Protein AF-A0A9W4UH34-F1 (afdb_monomer_lite)

pLDDT: mean 71.01, std 19.77, range [34.38, 98.25]

Radius of gyration: 33.66 Å; chains: 1; bounding box: 75×88×82 Å

Structure (mmCIF, N/CA/C/O backbone):
data_AF-A0A9W4UH34-F1
#
_entry.id   AF-A0A9W4UH34-F1
#
loop_
_atom_site.group_PDB
_atom_site.id
_atom_site.type_symbol
_atom_site.label_atom_id
_atom_site.label_alt_id
_atom_site.label_comp_id
_atom_site.label_asym_id
_atom_site.label_entity_id
_atom_site.label_seq_id
_atom_site.pdbx_PDB_ins_code
_atom_site.Cartn_x
_atom_site.Cartn_y
_atom_site.Cartn_z
_atom_site.occupancy
_atom_site.B_iso_or_equiv
_atom_site.auth_seq_id
_atom_site.auth_comp_id
_atom_site.auth_asym_id
_atom_site.auth_atom_id
_atom_site.pdbx_PDB_model_num
ATOM 1 N N . MET A 1 1 ? 32.103 12.180 25.581 1.00 42.00 1 MET A N 1
ATOM 2 C CA . MET A 1 1 ? 30.993 13.131 25.349 1.00 42.00 1 MET A CA 1
ATOM 3 C C . MET A 1 1 ? 30.011 12.452 24.415 1.00 42.00 1 MET A C 1
ATOM 5 O O . MET A 1 1 ? 30.092 12.622 23.206 1.00 42.00 1 MET A O 1
ATOM 9 N N . GLU A 1 2 ? 29.150 11.617 24.980 1.00 40.53 2 GLU A N 1
ATOM 10 C CA . GLU A 1 2 ? 28.096 10.911 24.256 1.00 40.53 2 GLU A CA 1
ATOM 11 C C . GLU A 1 2 ? 26.860 11.812 24.289 1.00 40.53 2 GLU A C 1
ATOM 13 O O . GLU A 1 2 ? 26.388 12.186 25.360 1.00 40.53 2 GLU A O 1
ATOM 18 N N . ARG A 1 3 ? 26.408 12.281 23.121 1.00 50.34 3 ARG A N 1
ATOM 19 C CA . ARG A 1 3 ? 25.160 13.044 23.000 1.00 50.34 3 ARG A CA 1
ATOM 20 C C . ARG A 1 3 ? 24.064 12.086 22.562 1.00 50.34 3 ARG A C 1
ATOM 22 O O . ARG A 1 3 ? 23.854 11.887 21.368 1.00 50.34 3 ARG A O 1
ATOM 29 N N . GLU A 1 4 ? 23.368 11.521 23.537 1.00 52.03 4 GLU A N 1
ATOM 30 C CA . GLU A 1 4 ? 22.070 10.891 23.324 1.00 52.03 4 GLU A CA 1
ATOM 31 C C . GLU A 1 4 ? 21.063 11.984 22.940 1.00 52.03 4 GLU A C 1
ATOM 33 O O . GLU A 1 4 ? 20.695 12.841 23.741 1.00 52.03 4 GLU A O 1
ATOM 38 N N . THR A 1 5 ? 20.648 11.995 21.675 1.00 52.03 5 THR A N 1
ATOM 39 C CA . THR A 1 5 ? 19.535 12.820 21.189 1.00 52.03 5 THR A CA 1
ATOM 40 C C . THR A 1 5 ? 18.311 11.927 21.037 1.00 52.03 5 THR A C 1
ATOM 42 O O . THR A 1 5 ? 17.893 11.573 19.939 1.00 52.03 5 THR A O 1
ATOM 45 N N . GLY A 1 6 ? 17.742 11.536 22.178 1.00 45.72 6 GLY A N 1
ATOM 46 C CA . GLY A 1 6 ? 16.437 10.888 22.242 1.00 45.72 6 GLY A CA 1
ATOM 47 C C . GLY A 1 6 ? 15.343 11.894 21.896 1.00 45.72 6 GLY A C 1
ATOM 48 O O . GLY A 1 6 ? 14.902 12.670 22.741 1.00 45.72 6 GLY A O 1
ATOM 49 N N . ARG A 1 7 ? 14.910 11.907 20.634 1.00 45.38 7 ARG A N 1
ATOM 50 C CA . ARG A 1 7 ? 13.680 12.586 20.224 1.00 45.38 7 ARG A CA 1
ATOM 51 C C . ARG A 1 7 ? 12.506 11.726 20.689 1.00 45.38 7 ARG A C 1
ATOM 53 O O . ARG A 1 7 ? 12.055 10.857 19.953 1.00 45.38 7 ARG A O 1
ATOM 60 N N . SER A 1 8 ? 12.028 11.966 21.908 1.00 41.44 8 SER A N 1
ATOM 61 C CA . SER A 1 8 ? 10.790 11.376 22.421 1.00 41.44 8 SER A CA 1
ATOM 62 C C . SER A 1 8 ? 9.604 11.909 21.620 1.00 41.44 8 SER A C 1
ATOM 64 O O . SER A 1 8 ? 8.995 12.918 21.972 1.00 41.44 8 SER A O 1
ATOM 66 N N . THR A 1 9 ? 9.276 11.257 20.508 1.00 50.06 9 THR A N 1
ATOM 67 C CA . THR A 1 9 ? 7.926 11.325 19.957 1.00 50.06 9 THR A CA 1
ATOM 68 C C . THR A 1 9 ? 7.021 10.675 20.990 1.00 50.06 9 THR A C 1
ATOM 70 O O . THR A 1 9 ? 7.111 9.472 21.214 1.00 50.06 9 THR A O 1
ATOM 73 N N . SER A 1 10 ? 6.205 11.470 21.680 1.00 48.22 10 SER A N 1
ATOM 74 C CA . SER A 1 10 ? 5.166 10.969 22.574 1.00 48.22 10 SER A CA 1
ATOM 75 C C . SER A 1 10 ? 4.163 10.168 21.742 1.00 48.22 10 SER A C 1
ATOM 77 O O . SER A 1 10 ? 3.211 10.729 21.197 1.00 48.22 10 SER A O 1
ATOM 79 N N . VAL A 1 11 ? 4.417 8.870 21.580 1.00 55.44 11 VAL A N 1
ATOM 80 C CA . VAL A 1 11 ? 3.464 7.929 21.001 1.00 55.44 11 VAL A CA 1
ATOM 81 C C . VAL A 1 11 ? 2.328 7.846 22.011 1.00 55.44 11 VAL A C 1
ATOM 83 O O . VAL A 1 11 ? 2.470 7.271 23.085 1.00 55.44 11 VAL A O 1
ATOM 86 N N . SER A 1 12 ? 1.222 8.534 21.733 1.00 60.66 12 SER A N 1
ATOM 87 C CA . SER A 1 12 ? 0.008 8.353 22.517 1.00 60.66 12 SER A CA 1
ATOM 88 C C . SER A 1 12 ? -0.435 6.906 22.314 1.00 60.66 12 SER A C 1
ATOM 90 O O . SER A 1 12 ? -0.801 6.558 21.191 1.00 60.66 12 SER A O 1
ATOM 92 N N . ASN A 1 13 ? -0.385 6.081 23.360 1.00 72.50 13 ASN A N 1
ATOM 93 C CA . ASN A 1 13 ? -0.996 4.752 23.357 1.00 72.50 13 ASN A CA 1
ATOM 94 C C . ASN A 1 13 ? -2.487 4.934 23.042 1.00 72.50 13 ASN A C 1
ATOM 96 O O . ASN A 1 13 ? -3.245 5.438 23.872 1.00 72.50 13 ASN A O 1
ATOM 100 N N . GLN A 1 14 ? -2.881 4.646 21.801 1.00 83.88 14 GLN A N 1
ATOM 101 C CA . GLN A 1 14 ? -4.255 4.800 21.340 1.00 83.88 14 GLN A CA 1
ATOM 102 C C . GLN A 1 14 ? -4.924 3.436 21.329 1.00 83.88 14 GLN A C 1
ATOM 104 O O . GLN A 1 14 ? -4.707 2.621 20.433 1.00 83.88 14 GLN A O 1
ATOM 109 N N . ASP A 1 15 ? -5.775 3.214 22.320 1.00 90.19 15 ASP A N 1
ATOM 110 C CA . ASP A 1 15 ? -6.614 2.029 22.375 1.00 90.19 15 ASP A CA 1
ATOM 111 C C . ASP A 1 15 ? -7.677 2.092 21.271 1.00 90.19 15 ASP A C 1
ATOM 113 O O . ASP A 1 15 ? -8.410 3.074 21.107 1.00 90.19 15 ASP A O 1
ATOM 117 N N . ARG A 1 16 ? -7.784 1.015 20.495 1.00 89.38 16 ARG A N 1
ATOM 118 C CA . ARG A 1 16 ? -8.786 0.846 19.443 1.00 89.38 16 ARG A CA 1
ATOM 119 C C . ARG A 1 16 ? -10.043 0.247 20.053 1.00 89.38 16 ARG A C 1
ATOM 121 O O . ARG A 1 16 ? -10.164 -0.966 20.200 1.00 89.38 16 ARG A O 1
ATOM 128 N N . ILE A 1 17 ? -10.984 1.108 20.425 1.00 90.38 17 ILE A N 1
ATOM 129 C CA . ILE A 1 17 ? -12.235 0.715 21.084 1.00 90.38 17 ILE A CA 1
ATOM 130 C C . ILE A 1 17 ? -13.339 0.509 20.038 1.00 90.38 17 ILE A C 1
ATOM 132 O O . ILE A 1 17 ? -13.670 1.417 19.272 1.00 90.38 17 ILE A O 1
ATOM 136 N N . CYS A 1 18 ? -13.942 -0.682 20.017 1.00 90.69 18 CYS A N 1
ATOM 137 C CA . CYS A 1 18 ? -15.143 -0.965 19.240 1.00 90.69 18 CYS A CA 1
ATOM 138 C C . CYS A 1 18 ? -16.303 -0.131 19.768 1.00 90.69 18 CYS A C 1
ATOM 140 O O . CYS A 1 18 ? -16.689 -0.263 20.924 1.00 90.69 18 CYS A O 1
ATOM 142 N N . LYS A 1 19 ? -16.934 0.671 18.916 1.00 88.38 19 LYS A N 1
ATOM 143 C CA . LYS A 1 19 ? -18.008 1.570 19.362 1.00 88.38 19 LYS A CA 1
ATOM 144 C C . LYS A 1 19 ? -19.382 0.919 19.495 1.00 88.38 19 LYS A C 1
ATOM 146 O O . LYS A 1 19 ? -20.263 1.517 20.098 1.00 88.38 19 LYS A O 1
ATOM 151 N N . LYS A 1 20 ? -19.584 -0.290 18.954 1.00 89.94 20 LYS A N 1
ATOM 152 C CA . LYS A 1 20 ? -20.853 -1.022 19.128 1.00 89.94 20 LYS A CA 1
ATOM 153 C C . LYS A 1 20 ? -20.964 -1.651 20.516 1.00 89.94 20 LYS A C 1
ATOM 155 O O . LYS A 1 20 ? -22.012 -1.555 21.138 1.00 89.94 20 LYS A O 1
ATOM 160 N N . CYS A 1 21 ? -19.894 -2.283 20.994 1.00 91.19 21 CYS A N 1
ATOM 161 C CA . CYS A 1 21 ? -19.869 -2.960 22.294 1.00 91.19 21 CYS A CA 1
ATOM 162 C C . CYS A 1 21 ? -18.974 -2.268 23.337 1.00 91.19 21 CYS A C 1
ATOM 164 O O . CYS A 1 21 ? -18.822 -2.790 24.435 1.00 91.19 21 CYS A O 1
ATOM 166 N N . ASN A 1 22 ? -18.379 -1.113 23.008 1.00 90.56 22 ASN A N 1
ATOM 167 C CA . ASN A 1 22 ? -17.426 -0.357 23.840 1.00 90.56 22 ASN A CA 1
ATOM 168 C C . ASN A 1 22 ? -16.220 -1.169 24.336 1.00 90.56 22 ASN A C 1
ATOM 170 O O . ASN A 1 22 ? -15.587 -0.813 25.327 1.00 90.56 22 ASN A O 1
ATOM 174 N N . ARG A 1 23 ? -15.882 -2.256 23.643 1.00 90.00 23 ARG A N 1
ATOM 175 C CA . ARG A 1 23 ? -14.771 -3.131 24.007 1.00 90.00 23 ARG A CA 1
ATOM 176 C C . ARG A 1 23 ? -13.491 -2.716 23.295 1.00 90.00 23 ARG A C 1
ATOM 178 O O . ARG A 1 23 ? -13.512 -2.454 22.095 1.00 90.00 23 ARG A O 1
ATOM 185 N N . THR A 1 24 ? -12.369 -2.720 24.006 1.00 91.44 24 THR A N 1
ATOM 186 C CA . THR A 1 24 ? -11.039 -2.544 23.408 1.00 91.44 24 THR A CA 1
ATOM 187 C C . THR A 1 24 ? -10.701 -3.745 22.525 1.00 91.44 24 THR A C 1
ATOM 189 O O . THR A 1 24 ? -10.627 -4.870 23.011 1.00 91.44 24 THR A O 1
ATOM 192 N N . MET A 1 25 ? -10.543 -3.514 21.221 1.00 91.00 25 MET A N 1
ATOM 193 C CA . MET A 1 25 ? -10.188 -4.538 20.231 1.00 91.00 25 MET A CA 1
ATOM 194 C C . MET A 1 25 ? -8.676 -4.734 20.155 1.00 91.00 25 MET A C 1
ATOM 196 O O . MET A 1 25 ? -8.203 -5.865 20.092 1.00 91.00 25 MET A O 1
ATOM 200 N N . ALA A 1 26 ? -7.924 -3.635 20.185 1.00 92.31 26 ALA A N 1
ATOM 201 C CA . ALA A 1 26 ? -6.469 -3.650 20.169 1.00 92.31 26 ALA A CA 1
ATOM 202 C C . ALA A 1 26 ? -5.895 -2.455 20.924 1.00 92.31 26 ALA A C 1
ATOM 204 O O . ALA A 1 26 ? -6.521 -1.399 21.004 1.00 92.31 26 ALA A O 1
ATOM 205 N N . THR A 1 27 ? -4.691 -2.627 21.444 1.00 92.88 27 THR A N 1
ATOM 206 C CA . THR A 1 27 ? -3.884 -1.592 22.088 1.00 92.88 27 THR A CA 1
ATOM 207 C C . THR A 1 27 ? -2.587 -1.442 21.311 1.00 92.88 27 THR A C 1
ATOM 209 O O . THR A 1 27 ? -1.988 -2.444 20.920 1.00 92.88 27 THR A O 1
ATOM 212 N N . THR A 1 28 ? -2.144 -0.211 21.080 1.00 90.56 28 THR A N 1
ATOM 213 C CA . THR A 1 28 ? -0.830 0.027 20.474 1.00 90.56 28 THR A CA 1
ATOM 214 C C . THR A 1 28 ? 0.257 -0.156 21.536 1.00 90.56 28 THR A C 1
ATOM 216 O O . THR A 1 28 ? 0.227 0.516 22.567 1.00 90.56 28 THR A O 1
ATOM 219 N N . SER A 1 29 ? 1.191 -1.074 21.291 1.00 90.19 29 SER A N 1
ATOM 220 C CA . SER A 1 29 ? 2.410 -1.292 22.077 1.00 90.19 29 SER A CA 1
ATOM 221 C C . SER A 1 29 ? 3.272 -0.023 22.093 1.00 90.19 29 SER A C 1
ATOM 223 O O . SER A 1 29 ? 3.198 0.758 21.139 1.00 90.19 29 SER A O 1
ATOM 225 N N . PRO A 1 30 ? 4.137 0.199 23.101 1.00 83.81 30 PRO A N 1
ATOM 226 C CA . PRO A 1 30 ? 5.090 1.314 23.073 1.00 83.81 30 PRO A CA 1
ATOM 227 C C . PRO A 1 30 ? 6.013 1.308 21.841 1.00 83.81 30 PRO A C 1
ATOM 229 O O . PRO A 1 30 ? 6.467 2.368 21.416 1.00 83.81 30 PRO A O 1
ATOM 232 N N . GLU A 1 31 ? 6.249 0.143 21.237 1.00 86.81 31 GLU A N 1
ATOM 233 C CA . GLU A 1 31 ? 7.011 -0.035 19.995 1.00 86.81 31 GLU A CA 1
ATOM 234 C C . GLU A 1 31 ? 6.234 0.392 18.736 1.00 86.81 31 GLU A C 1
ATOM 236 O O . GLU A 1 31 ? 6.822 0.528 17.665 1.00 86.81 31 GLU A O 1
ATOM 241 N N . GLY A 1 32 ? 4.929 0.653 18.860 1.00 84.50 32 GLY A N 1
ATOM 242 C CA . GLY A 1 32 ? 4.044 1.038 17.759 1.00 84.50 32 GLY A CA 1
ATOM 243 C C . GLY A 1 32 ? 3.209 -0.107 17.180 1.00 84.50 32 GLY A C 1
ATOM 244 O O . GLY A 1 32 ? 2.366 0.147 16.319 1.00 84.50 32 GLY A O 1
ATOM 245 N N . ASP A 1 33 ? 3.389 -1.335 17.665 1.00 85.69 33 ASP A N 1
ATOM 246 C CA . ASP A 1 33 ? 2.688 -2.513 17.148 1.00 85.69 33 ASP A CA 1
ATOM 247 C C . ASP A 1 33 ? 1.261 -2.633 17.695 1.00 85.69 33 ASP A C 1
ATOM 249 O O . ASP A 1 33 ? 0.992 -2.349 18.861 1.00 85.69 33 ASP A O 1
ATOM 253 N N . LEU A 1 34 ? 0.320 -3.086 16.866 1.00 88.00 34 LEU A N 1
ATOM 254 C CA . LEU A 1 34 ? -1.058 -3.344 17.292 1.00 88.00 34 LEU A CA 1
ATOM 255 C C . LEU A 1 34 ? -1.168 -4.722 17.957 1.00 88.00 34 LEU A C 1
ATOM 257 O O . LEU A 1 34 ? -1.043 -5.757 17.298 1.00 88.00 34 LEU A O 1
ATOM 261 N N . VAL A 1 35 ? -1.471 -4.731 19.256 1.00 91.12 35 VAL A N 1
ATOM 262 C CA . VAL A 1 35 ? -1.676 -5.946 20.053 1.00 91.12 35 VAL A CA 1
ATOM 263 C C . VAL A 1 35 ? -3.175 -6.135 20.312 1.00 91.12 35 VAL A C 1
ATOM 265 O O . VAL A 1 35 ? -3.787 -5.287 20.967 1.00 91.12 35 VAL A O 1
ATOM 268 N N . PRO A 1 36 ? -3.815 -7.204 19.811 1.00 90.12 36 PRO A N 1
ATOM 269 C CA . PRO A 1 36 ? -5.239 -7.428 20.002 1.00 90.12 36 PRO A CA 1
ATOM 270 C C . PRO A 1 36 ? -5.526 -7.914 21.423 1.00 90.12 36 PRO A C 1
ATOM 272 O O . PRO A 1 36 ? -4.837 -8.781 21.960 1.00 90.12 36 PRO A O 1
ATOM 275 N N . LEU A 1 37 ? -6.622 -7.433 22.003 1.00 87.94 37 LEU A N 1
ATOM 276 C CA . LEU A 1 37 ? -7.201 -8.031 23.204 1.00 87.94 37 LEU A CA 1
ATOM 277 C C . LEU A 1 37 ? -8.225 -9.094 22.776 1.00 87.94 37 LEU A C 1
ATOM 279 O O . LEU A 1 37 ? -9.432 -8.850 22.671 1.00 87.94 37 LEU A O 1
ATOM 283 N N . MET A 1 38 ? -7.711 -10.293 22.494 1.00 74.00 38 MET A N 1
ATOM 284 C CA . MET A 1 38 ? -8.502 -11.480 22.156 1.00 74.00 38 MET A CA 1
ATOM 285 C C . MET A 1 38 ? -9.375 -11.890 23.354 1.00 74.00 38 MET A C 1
ATOM 287 O O . MET A 1 38 ? -8.873 -12.415 24.344 1.00 74.00 38 MET A O 1
ATOM 291 N N . SER A 1 39 ? -10.692 -11.698 23.276 1.00 66.94 39 SER A N 1
ATOM 292 C CA . SER A 1 39 ? -11.639 -12.303 24.224 1.00 66.94 39 SER A CA 1
ATOM 293 C C . SER A 1 39 ? -12.859 -12.822 23.463 1.00 66.94 39 SER A C 1
ATOM 295 O O . SER A 1 39 ? -13.812 -12.097 23.180 1.00 66.94 39 SER A O 1
ATOM 297 N N . ARG A 1 40 ? -12.809 -14.096 23.080 1.00 66.94 40 ARG A N 1
ATOM 298 C CA . ARG A 1 40 ? -13.768 -14.700 22.141 1.00 66.94 40 ARG A CA 1
ATOM 299 C C . ARG A 1 40 ? -15.200 -14.774 22.674 1.00 66.94 40 ARG A C 1
ATOM 301 O O . ARG A 1 40 ? -16.140 -14.776 21.891 1.00 66.94 40 ARG A O 1
ATOM 308 N N . ASP A 1 41 ? -15.381 -14.739 23.989 1.00 77.12 41 ASP A N 1
ATOM 309 C CA . ASP A 1 41 ? -16.661 -15.089 24.617 1.00 77.12 41 ASP A CA 1
ATOM 310 C C . ASP A 1 41 ? -17.771 -14.025 24.463 1.00 77.12 41 ASP A C 1
ATOM 312 O O . ASP A 1 41 ? -18.886 -14.216 24.940 1.00 77.12 41 ASP A O 1
ATOM 316 N N . SER A 1 42 ? -17.502 -12.889 23.806 1.00 76.06 42 SER A N 1
ATOM 317 C CA . SER A 1 42 ? -18.483 -11.797 23.635 1.00 76.06 42 SER A CA 1
ATOM 318 C C . SER A 1 42 ? -18.176 -10.842 22.469 1.00 76.06 42 SER A C 1
ATOM 320 O O . SER A 1 42 ? -18.396 -9.630 22.561 1.00 76.06 42 SER A O 1
ATOM 322 N N . ALA A 1 43 ? -17.617 -11.343 21.365 1.00 85.31 43 ALA A N 1
ATOM 323 C CA . ALA A 1 43 ? -17.394 -10.505 20.187 1.00 85.31 43 ALA A CA 1
ATOM 324 C C . ALA A 1 43 ? -18.739 -10.084 19.557 1.00 85.31 43 ALA A C 1
ATOM 326 O O . ALA A 1 43 ? -19.601 -10.917 19.292 1.00 85.31 43 ALA A O 1
ATOM 327 N N . CYS A 1 44 ? -18.934 -8.780 19.330 1.00 91.88 44 CYS A N 1
ATOM 328 C CA . CYS A 1 44 ? -20.063 -8.296 18.528 1.00 91.88 44 CYS A CA 1
ATOM 329 C C . CYS A 1 44 ? -19.787 -8.487 17.029 1.00 91.88 44 CYS A C 1
ATOM 331 O O . CYS A 1 44 ? -18.632 -8.660 16.643 1.00 91.88 44 CYS A O 1
ATOM 333 N N . ASP A 1 45 ? -20.802 -8.315 16.177 1.00 92.25 45 ASP A N 1
ATOM 334 C CA . ASP A 1 45 ? -20.688 -8.459 14.711 1.00 92.25 45 ASP A CA 1
ATOM 335 C C . ASP A 1 45 ? -19.565 -7.626 14.062 1.00 92.25 45 ASP A C 1
ATOM 337 O O . ASP A 1 45 ? -19.120 -7.936 12.964 1.00 92.25 45 ASP A O 1
ATOM 341 N N . MET A 1 46 ? -19.112 -6.543 14.707 1.00 89.06 46 MET A N 1
ATOM 342 C CA . MET A 1 46 ? -17.972 -5.739 14.233 1.00 89.06 46 MET A CA 1
ATOM 343 C C . MET A 1 46 ? -16.623 -6.227 14.760 1.00 89.06 46 MET A C 1
ATOM 345 O O . MET A 1 46 ? -15.602 -5.966 14.136 1.00 89.06 46 MET A O 1
ATOM 349 N N . CYS A 1 47 ? -16.595 -6.890 15.913 1.00 92.00 47 CYS A N 1
ATOM 350 C CA . CYS A 1 47 ? -15.362 -7.412 16.494 1.00 92.00 47 CYS A CA 1
ATOM 351 C C . CYS A 1 47 ? -14.938 -8.717 15.817 1.00 92.00 47 CYS A C 1
ATOM 353 O O . CYS A 1 47 ? -13.744 -8.929 15.646 1.00 92.00 47 CYS A O 1
ATOM 355 N N . THR A 1 48 ? -15.885 -9.555 15.389 1.00 93.25 48 THR A N 1
ATOM 356 C CA . THR A 1 48 ? -15.573 -10.841 14.744 1.00 93.25 48 THR A CA 1
ATOM 357 C C . THR A 1 48 ? -14.699 -10.680 13.491 1.00 93.25 48 THR A C 1
ATOM 359 O O . THR A 1 48 ? -13.642 -11.307 13.440 1.00 93.25 48 THR A O 1
ATOM 362 N N . PRO A 1 49 ? -15.014 -9.776 12.534 1.00 93.88 49 PRO A N 1
ATOM 363 C CA . PRO A 1 49 ? -14.165 -9.573 11.358 1.00 93.88 49 PRO A CA 1
ATOM 364 C C . PRO A 1 49 ? -12.772 -9.032 11.699 1.00 93.88 49 PRO A C 1
ATOM 366 O O . PRO A 1 49 ? -11.807 -9.347 11.011 1.00 93.88 49 PRO A O 1
ATOM 369 N N . PHE A 1 50 ? -12.650 -8.226 12.761 1.00 94.19 50 PHE A N 1
ATOM 370 C CA . PHE A 1 50 ? -11.350 -7.747 13.230 1.00 94.19 50 PHE A CA 1
ATOM 371 C C . PHE A 1 50 ? -10.477 -8.911 13.713 1.00 94.19 50 PHE A C 1
ATOM 373 O O . PHE A 1 50 ? -9.319 -9.014 13.313 1.00 94.19 50 PHE A O 1
ATOM 380 N N . GLU A 1 51 ? -11.035 -9.792 14.551 1.00 92.75 51 GLU A N 1
ATOM 381 C CA . GLU A 1 51 ? -10.311 -10.951 15.081 1.00 92.75 51 GLU A CA 1
ATOM 382 C C . GLU A 1 51 ? -9.884 -11.906 13.951 1.00 92.75 51 GLU A C 1
ATOM 384 O O . GLU A 1 51 ? -8.742 -12.367 13.937 1.00 92.75 51 GLU A O 1
ATOM 389 N N . GLU A 1 52 ? -10.754 -12.139 12.963 1.00 95.00 52 GLU A N 1
ATOM 390 C CA . GLU A 1 52 ? -10.448 -12.951 11.779 1.00 95.00 52 GLU A CA 1
ATOM 391 C C . GLU A 1 52 ? -9.335 -12.340 10.917 1.00 95.00 52 GLU A C 1
ATOM 393 O O . GLU A 1 52 ? -8.360 -13.020 10.593 1.00 95.00 52 GLU A O 1
ATOM 398 N N . LEU A 1 53 ? -9.442 -11.053 10.564 1.00 95.75 53 LEU A N 1
ATOM 399 C CA . LEU A 1 53 ? -8.436 -10.368 9.745 1.00 95.75 53 LEU A CA 1
ATOM 400 C C . LEU A 1 53 ? -7.076 -10.317 10.440 1.00 95.75 53 LEU A C 1
ATOM 402 O O . LEU A 1 53 ? -6.049 -10.521 9.791 1.00 95.75 53 LEU A O 1
ATOM 406 N N . TYR A 1 54 ? -7.062 -10.088 11.752 1.00 95.38 54 TYR A N 1
ATOM 407 C CA . TYR A 1 54 ? -5.829 -10.087 12.528 1.00 95.38 54 TYR A CA 1
ATOM 408 C C . TYR A 1 54 ? -5.187 -11.482 12.577 1.00 95.38 54 TYR A C 1
ATOM 410 O O . TYR A 1 54 ? -3.980 -11.609 12.376 1.00 95.38 54 TYR A O 1
ATOM 418 N N . ALA A 1 55 ? -5.980 -12.542 12.768 1.00 94.62 55 ALA A N 1
ATOM 419 C CA . ALA A 1 55 ? -5.480 -13.917 12.730 1.00 94.62 55 ALA A CA 1
ATOM 420 C C . ALA A 1 55 ? -4.903 -14.287 11.351 1.00 94.62 55 ALA A C 1
ATOM 422 O O . ALA A 1 55 ? -3.852 -14.929 11.265 1.00 94.62 55 ALA A O 1
ATOM 423 N N . VAL A 1 56 ? -5.550 -13.848 10.263 1.00 97.25 56 VAL A N 1
ATOM 424 C CA . VAL A 1 56 ? -5.029 -14.016 8.897 1.00 97.25 56 VAL A CA 1
ATOM 425 C C . VAL A 1 56 ? -3.702 -13.279 8.733 1.00 97.25 56 VAL A C 1
ATOM 427 O O . VAL A 1 56 ? -2.749 -13.873 8.235 1.00 97.25 56 VAL A O 1
ATOM 430 N N . MET A 1 57 ? -3.616 -12.022 9.176 1.00 97.38 57 MET A N 1
ATOM 431 C CA . MET A 1 57 ? -2.382 -11.234 9.131 1.00 97.38 57 MET A CA 1
ATOM 432 C C . MET A 1 57 ? -1.235 -11.941 9.861 1.00 97.38 57 MET A C 1
ATOM 434 O O . MET A 1 57 ? -0.202 -12.180 9.243 1.00 97.38 57 MET A O 1
ATOM 438 N N . GLN A 1 58 ? -1.444 -12.379 11.108 1.00 96.38 58 GLN A N 1
ATOM 439 C CA . GLN A 1 58 ? -0.429 -13.126 11.861 1.00 96.38 58 GLN A CA 1
ATOM 440 C C . GLN A 1 58 ? 0.013 -14.401 11.140 1.00 96.38 58 GLN A C 1
ATOM 442 O O . GLN A 1 58 ? 1.205 -14.637 10.981 1.00 96.38 58 GLN A O 1
ATOM 447 N N . THR A 1 59 ? -0.937 -15.191 10.633 1.00 97.94 59 THR A N 1
ATOM 448 C CA . THR A 1 59 ? -0.626 -16.436 9.911 1.00 97.94 59 THR A CA 1
ATOM 449 C C . THR A 1 59 ? 0.240 -16.168 8.674 1.00 97.94 59 THR A C 1
ATOM 451 O O . THR A 1 59 ? 1.148 -16.938 8.355 1.00 97.94 59 THR A O 1
ATOM 454 N N . LYS A 1 60 ? -0.031 -15.077 7.947 1.00 97.94 60 LYS A N 1
ATOM 455 C CA . LYS A 1 60 ? 0.746 -14.697 6.758 1.00 97.94 60 LYS A CA 1
ATOM 456 C C . LYS A 1 60 ? 2.114 -14.125 7.112 1.00 97.94 60 LYS A C 1
ATOM 458 O O . LYS A 1 60 ? 3.078 -14.424 6.409 1.00 97.94 60 LYS A O 1
ATOM 463 N N . ASP A 1 61 ? 2.216 -13.372 8.200 1.00 97.50 61 ASP A N 1
ATOM 464 C CA . ASP A 1 61 ? 3.492 -12.871 8.706 1.00 97.50 61 ASP A CA 1
ATOM 465 C C . ASP A 1 61 ? 4.391 -14.021 9.164 1.00 97.50 61 ASP A C 1
ATOM 467 O O . ASP A 1 61 ? 5.548 -14.090 8.758 1.00 97.50 61 ASP A O 1
ATOM 471 N N . GLU A 1 62 ? 3.854 -14.991 9.905 1.00 98.12 62 GLU A N 1
ATOM 472 C CA . GLU A 1 62 ? 4.578 -16.207 10.293 1.00 98.12 62 GLU A CA 1
ATOM 473 C C . GLU A 1 62 ? 5.053 -17.006 9.071 1.00 98.12 62 GLU A C 1
ATOM 475 O O . GLU A 1 62 ? 6.206 -17.441 9.018 1.00 98.12 62 GLU A O 1
ATOM 480 N N . ALA A 1 63 ? 4.200 -17.156 8.051 1.00 97.88 63 ALA A N 1
ATOM 481 C CA . ALA A 1 63 ? 4.569 -17.826 6.804 1.00 97.88 63 ALA A CA 1
ATOM 482 C C . ALA A 1 63 ? 5.696 -17.092 6.055 1.00 97.88 63 ALA A C 1
ATOM 484 O O . ALA A 1 63 ? 6.581 -17.731 5.478 1.00 97.88 63 ALA A O 1
ATOM 485 N N . PHE A 1 64 ? 5.691 -15.757 6.071 1.00 98.25 64 PHE A N 1
ATOM 486 C CA . PHE A 1 64 ? 6.767 -14.953 5.501 1.00 98.25 64 PHE A CA 1
ATOM 487 C C . PHE A 1 64 ? 8.063 -15.070 6.314 1.00 98.25 64 PHE A C 1
ATOM 489 O O . PHE A 1 64 ? 9.118 -15.330 5.729 1.00 98.25 64 PHE A O 1
ATOM 496 N N . LEU A 1 65 ? 7.988 -14.963 7.643 1.00 98.00 65 LEU A N 1
ATOM 497 C CA . LEU A 1 65 ? 9.126 -15.103 8.558 1.00 98.00 65 LEU A CA 1
ATOM 498 C C . LEU A 1 65 ? 9.784 -16.484 8.436 1.00 98.00 65 LEU A C 1
ATOM 500 O O . LEU A 1 65 ? 11.010 -16.588 8.371 1.00 98.00 65 LEU A O 1
ATOM 504 N N . ALA A 1 66 ? 8.992 -17.548 8.275 1.00 98.12 66 ALA A N 1
ATOM 505 C CA . ALA A 1 66 ? 9.498 -18.899 8.022 1.00 98.12 66 ALA A CA 1
ATOM 506 C C . ALA A 1 66 ? 10.359 -18.996 6.743 1.00 98.12 66 ALA A C 1
ATOM 508 O O . ALA A 1 66 ? 11.222 -19.873 6.623 1.00 98.12 66 ALA A O 1
ATOM 509 N N . LEU A 1 67 ? 10.152 -18.090 5.781 1.00 97.94 67 LEU A N 1
ATOM 510 C CA . LEU A 1 67 ? 10.897 -18.005 4.524 1.00 97.94 67 LEU A CA 1
ATOM 511 C C . LEU A 1 67 ? 11.918 -16.859 4.493 1.00 97.94 67 LEU A C 1
ATOM 513 O O . LEU A 1 67 ? 12.617 -16.712 3.488 1.00 97.94 67 LEU A O 1
ATOM 517 N N . GLU A 1 68 ? 12.053 -16.070 5.559 1.00 95.88 68 GLU A N 1
ATOM 518 C CA . GLU A 1 68 ? 12.888 -14.863 5.576 1.00 95.88 68 GLU A CA 1
ATOM 519 C C . GLU A 1 68 ? 14.377 -15.172 5.371 1.00 95.88 68 GLU A C 1
ATOM 521 O O . GLU A 1 68 ? 15.073 -14.456 4.648 1.00 95.88 68 GLU A O 1
ATOM 526 N N . SER A 1 69 ? 14.845 -16.294 5.923 1.00 97.12 69 SER A N 1
ATOM 527 C CA . SER A 1 69 ? 16.223 -16.782 5.765 1.00 97.12 69 SER A CA 1
ATOM 528 C C . SER A 1 69 ? 16.569 -17.221 4.336 1.00 97.12 69 SER A C 1
ATOM 530 O O . SER A 1 69 ? 17.742 -17.400 4.001 1.00 97.12 69 SER A O 1
ATOM 532 N N . ARG A 1 70 ? 15.569 -17.426 3.468 1.00 97.19 70 ARG A N 1
ATOM 533 C CA . ARG A 1 70 ? 15.791 -17.818 2.070 1.00 97.19 70 ARG A CA 1
ATOM 534 C C . ARG A 1 70 ? 16.277 -16.623 1.259 1.00 97.19 70 ARG A C 1
ATOM 536 O O . ARG A 1 70 ? 15.992 -15.476 1.580 1.00 97.19 70 ARG A O 1
ATOM 543 N N . ARG A 1 71 ? 16.977 -16.879 0.152 1.00 95.12 71 ARG A N 1
ATOM 544 C CA . ARG A 1 71 ? 17.416 -15.826 -0.782 1.00 95.12 71 ARG A CA 1
ATOM 545 C C . ARG A 1 71 ? 16.245 -14.956 -1.260 1.00 95.12 71 ARG A C 1
ATOM 547 O O . ARG A 1 71 ? 15.122 -15.442 -1.369 1.00 95.12 71 ARG A O 1
ATOM 554 N N . PHE A 1 72 ? 16.524 -13.694 -1.574 1.00 90.94 72 PHE A N 1
ATOM 555 C CA . PHE A 1 72 ? 15.510 -12.728 -2.011 1.00 90.94 72 PHE A CA 1
ATOM 556 C C . PHE A 1 72 ? 14.755 -13.187 -3.273 1.00 90.94 72 PHE A C 1
ATOM 558 O O . PHE A 1 72 ? 13.533 -13.101 -3.315 1.00 90.94 72 PHE A O 1
ATOM 565 N N . ASP A 1 73 ? 15.452 -13.804 -4.233 1.00 92.88 73 ASP A N 1
ATOM 566 C CA . ASP A 1 73 ? 14.863 -14.303 -5.491 1.00 92.88 73 ASP A CA 1
ATOM 567 C C . ASP A 1 73 ? 14.080 -15.622 -5.340 1.00 92.88 73 ASP A C 1
ATOM 569 O O . ASP A 1 73 ? 13.687 -16.257 -6.322 1.00 92.88 73 ASP A O 1
ATOM 573 N N . HIS A 1 74 ? 13.888 -16.111 -4.113 1.00 96.12 74 HIS A N 1
ATOM 574 C CA . HIS A 1 74 ? 13.087 -17.302 -3.867 1.00 96.12 74 HIS A CA 1
ATOM 575 C C . HIS A 1 74 ? 11.605 -16.972 -4.084 1.00 96.12 74 HIS A C 1
ATOM 577 O O . HIS A 1 74 ? 10.979 -16.338 -3.239 1.00 96.12 74 HIS A O 1
ATOM 583 N N . LEU A 1 75 ? 11.031 -17.425 -5.201 1.00 96.81 75 LEU A N 1
ATOM 584 C CA . LEU A 1 75 ? 9.655 -17.101 -5.596 1.00 96.81 75 LEU A CA 1
ATOM 585 C C . LEU A 1 75 ? 8.607 -17.330 -4.479 1.00 96.81 75 LEU A C 1
ATOM 587 O O . LEU A 1 75 ? 7.803 -16.429 -4.246 1.00 96.81 75 LEU A O 1
ATOM 591 N N . PRO A 1 76 ? 8.634 -18.434 -3.701 1.00 98.00 76 PRO A N 1
ATOM 592 C CA . PRO A 1 76 ? 7.725 -18.585 -2.561 1.00 98.00 76 PRO A CA 1
ATOM 593 C C . PRO A 1 76 ? 7.899 -17.522 -1.466 1.00 98.00 76 PRO A C 1
ATOM 595 O O . PRO A 1 76 ? 6.915 -17.119 -0.856 1.00 98.00 76 PRO A O 1
ATOM 598 N N . ARG A 1 77 ? 9.126 -17.027 -1.231 1.00 97.31 77 ARG A N 1
ATOM 599 C CA . ARG A 1 77 ? 9.374 -15.924 -0.281 1.00 97.31 77 ARG A CA 1
ATOM 600 C C . ARG A 1 77 ? 8.718 -14.638 -0.783 1.00 97.31 77 ARG A C 1
ATOM 602 O O . ARG A 1 77 ? 8.101 -13.924 0.000 1.00 97.31 77 ARG A O 1
ATOM 609 N N . TYR A 1 78 ? 8.829 -14.365 -2.083 1.00 96.88 78 TYR A N 1
ATOM 610 C CA . TYR A 1 78 ? 8.169 -13.223 -2.713 1.00 96.88 78 TYR A CA 1
ATOM 611 C C . TYR A 1 78 ? 6.640 -13.307 -2.591 1.00 96.88 78 TYR A C 1
ATOM 613 O O . TYR A 1 78 ? 6.014 -12.338 -2.173 1.00 96.88 78 TYR A O 1
ATOM 621 N N . HIS A 1 79 ? 6.043 -14.468 -2.879 1.00 97.69 79 HIS A N 1
ATOM 622 C CA . HIS A 1 79 ? 4.600 -14.660 -2.706 1.00 97.69 79 HIS A CA 1
ATOM 623 C C . HIS A 1 79 ? 4.161 -14.489 -1.249 1.00 97.69 79 HIS A C 1
ATOM 625 O O . HIS A 1 79 ? 3.219 -13.747 -1.000 1.00 97.69 79 HIS A O 1
ATOM 631 N N . ALA A 1 80 ? 4.872 -15.088 -0.289 1.00 97.94 80 ALA A N 1
ATOM 632 C CA . ALA A 1 80 ? 4.556 -14.933 1.131 1.00 97.94 80 ALA A CA 1
ATOM 633 C C . ALA A 1 80 ? 4.640 -13.466 1.593 1.00 97.94 80 ALA A C 1
ATOM 635 O O . ALA A 1 80 ? 3.780 -13.003 2.336 1.00 97.94 80 ALA A O 1
ATOM 636 N N . MET A 1 81 ? 5.624 -12.706 1.098 1.00 97.56 81 MET A N 1
ATOM 637 C CA . MET A 1 81 ? 5.729 -11.265 1.351 1.00 97.56 81 MET A CA 1
ATOM 638 C C . MET A 1 81 ? 4.529 -10.492 0.789 1.00 97.56 81 MET A C 1
ATOM 640 O O . MET A 1 81 ? 3.991 -9.617 1.463 1.00 97.56 81 MET A O 1
ATOM 644 N N . GLU A 1 82 ? 4.125 -10.763 -0.455 1.00 98.12 82 GLU A N 1
ATOM 645 C CA . GLU A 1 82 ? 2.973 -10.093 -1.068 1.00 98.12 82 GLU A CA 1
ATOM 646 C C . GLU A 1 82 ? 1.661 -10.462 -0.363 1.00 98.12 82 GLU A C 1
ATOM 648 O O . GLU A 1 82 ? 0.817 -9.591 -0.158 1.00 98.12 82 GLU A O 1
ATOM 653 N N . GLU A 1 83 ? 1.510 -11.711 0.083 1.00 98.12 83 GLU A N 1
ATOM 654 C CA . GLU A 1 83 ? 0.366 -12.150 0.888 1.00 98.12 83 GLU A CA 1
ATOM 655 C C . GLU A 1 83 ? 0.329 -11.486 2.271 1.00 98.12 83 GLU A C 1
ATOM 657 O O . GLU A 1 83 ? -0.734 -11.022 2.681 1.00 98.12 83 GLU A O 1
ATOM 662 N N . SER A 1 84 ? 1.468 -11.379 2.963 1.00 98.19 84 SER A N 1
ATOM 663 C CA . SER A 1 84 ? 1.588 -10.625 4.221 1.00 98.19 84 SER A CA 1
ATOM 664 C C . SER A 1 84 ? 1.187 -9.159 4.009 1.00 98.19 84 SER A C 1
ATOM 666 O O . SER A 1 84 ? 0.249 -8.674 4.642 1.00 98.19 84 SER A O 1
ATOM 668 N N . LYS A 1 85 ? 1.765 -8.470 3.012 1.00 97.88 85 LYS A N 1
ATOM 669 C CA . LYS A 1 85 ? 1.375 -7.088 2.668 1.00 97.88 85 LYS A CA 1
ATOM 670 C C . LYS A 1 85 ? -0.114 -6.955 2.347 1.00 97.88 85 LYS A C 1
ATOM 672 O O . LYS A 1 85 ? -0.723 -5.938 2.678 1.00 97.88 85 LYS A O 1
ATOM 677 N N . ALA A 1 86 ? -0.694 -7.927 1.647 1.00 98.06 86 ALA A N 1
ATOM 678 C CA . ALA A 1 86 ? -2.115 -7.923 1.324 1.00 98.06 86 ALA A CA 1
ATOM 679 C C . ALA A 1 86 ? -2.983 -8.073 2.584 1.00 98.06 86 ALA A C 1
ATOM 681 O O . ALA A 1 86 ? -3.983 -7.365 2.705 1.00 98.06 86 ALA A O 1
ATOM 682 N N . ALA A 1 87 ? -2.583 -8.927 3.530 1.00 98.06 87 ALA A N 1
ATOM 683 C CA . ALA A 1 87 ? -3.279 -9.109 4.801 1.00 98.06 87 ALA A CA 1
ATOM 684 C C . ALA A 1 87 ? -3.222 -7.847 5.682 1.00 98.06 87 ALA A C 1
ATOM 686 O O . ALA A 1 87 ? -4.263 -7.409 6.171 1.00 98.06 87 ALA A O 1
ATOM 687 N N . HIS A 1 88 ? -2.055 -7.199 5.785 1.00 96.81 88 HIS A N 1
ATOM 688 C CA . HIS A 1 88 ? -1.901 -5.903 6.468 1.00 96.81 88 HIS A CA 1
ATOM 689 C C . HIS A 1 88 ? -2.820 -4.834 5.869 1.00 96.81 88 HIS A C 1
ATOM 691 O O . HIS A 1 88 ? -3.617 -4.222 6.574 1.00 96.81 88 HIS A O 1
ATOM 697 N N . LYS A 1 89 ? -2.812 -4.680 4.536 1.00 96.88 89 LYS A N 1
ATOM 698 C CA . LYS A 1 89 ? -3.716 -3.744 3.844 1.00 96.88 89 LYS A CA 1
ATOM 699 C C . LYS A 1 89 ? -5.191 -4.047 4.105 1.00 96.88 89 LYS A C 1
ATOM 701 O O . LYS A 1 89 ? -5.992 -3.119 4.189 1.00 96.88 89 LYS A O 1
ATOM 706 N N . ALA A 1 90 ? -5.579 -5.320 4.174 1.00 97.38 90 ALA A N 1
ATOM 707 C CA . ALA A 1 90 ? -6.958 -5.704 4.459 1.00 97.38 90 ALA A CA 1
ATOM 708 C C . ALA A 1 90 ? -7.374 -5.290 5.880 1.00 97.38 90 ALA A C 1
ATOM 710 O O . ALA A 1 90 ? -8.456 -4.722 6.048 1.00 97.38 90 ALA A O 1
ATOM 711 N N . LEU A 1 91 ? -6.500 -5.502 6.870 1.00 96.12 91 LEU A N 1
ATOM 712 C CA . LEU A 1 91 ? -6.716 -5.061 8.247 1.00 96.12 91 LEU A CA 1
ATOM 713 C C . LEU A 1 91 ? -6.788 -3.528 8.351 1.00 96.12 91 LEU A C 1
ATOM 715 O O . LEU A 1 91 ? -7.730 -3.002 8.942 1.00 96.12 91 LEU A O 1
ATOM 719 N N . ASP A 1 92 ? -5.862 -2.804 7.719 1.00 94.44 92 ASP A N 1
ATOM 720 C CA . ASP A 1 92 ? -5.850 -1.335 7.712 1.00 94.44 92 ASP A CA 1
ATOM 721 C C . ASP A 1 92 ? -7.115 -0.757 7.074 1.00 94.44 92 ASP A C 1
ATOM 723 O O . ASP A 1 92 ? -7.752 0.144 7.622 1.00 94.44 92 ASP A O 1
ATOM 727 N N . ASN A 1 93 ? -7.529 -1.305 5.929 1.00 95.44 93 ASN A N 1
ATOM 728 C CA . ASN A 1 93 ? -8.764 -0.897 5.266 1.00 95.44 93 ASN A CA 1
ATOM 729 C C . ASN A 1 93 ? -9.984 -1.126 6.162 1.00 95.44 93 ASN A C 1
ATOM 731 O O . ASN A 1 93 ? -10.886 -0.287 6.187 1.00 95.44 93 ASN A O 1
ATOM 735 N N . PHE A 1 94 ? -10.017 -2.233 6.906 1.00 95.00 94 PHE A N 1
ATOM 736 C CA . PHE A 1 94 ? -11.068 -2.486 7.884 1.00 95.00 94 PHE A CA 1
ATOM 737 C C . PHE A 1 94 ? -11.049 -1.436 9.002 1.00 95.00 94 PHE A C 1
ATOM 739 O O . PHE A 1 94 ? -12.085 -0.833 9.283 1.00 95.00 94 PHE A O 1
ATOM 746 N N . LEU A 1 95 ? -9.885 -1.147 9.592 1.00 92.06 95 LEU A N 1
ATOM 747 C CA . LEU A 1 95 ? -9.753 -0.129 10.637 1.00 92.06 95 LEU A CA 1
ATOM 748 C C . LEU A 1 95 ? -10.235 1.243 10.148 1.00 92.06 95 LEU A C 1
ATOM 750 O O . LEU A 1 95 ? -11.080 1.857 10.802 1.00 92.06 95 LEU A O 1
ATOM 754 N N . LEU A 1 96 ? -9.817 1.666 8.952 1.00 91.38 96 LEU A N 1
ATOM 755 C CA . LEU A 1 96 ? -10.291 2.900 8.319 1.00 91.38 96 LEU A CA 1
ATOM 756 C C . LEU A 1 96 ? -11.815 2.906 8.134 1.00 91.38 96 LEU A C 1
ATOM 758 O O . LEU A 1 96 ? -12.473 3.896 8.450 1.00 91.38 96 LEU A O 1
ATOM 762 N N . GLN A 1 97 ? -12.408 1.803 7.665 1.00 90.94 97 GLN A N 1
ATOM 763 C CA . GLN A 1 97 ? -13.863 1.697 7.519 1.00 90.94 97 GLN A CA 1
ATOM 764 C C . GLN A 1 97 ? -14.583 1.814 8.860 1.00 90.94 97 GLN A C 1
ATOM 766 O O . GLN A 1 97 ? -15.601 2.510 8.942 1.00 90.94 97 GLN A O 1
ATOM 771 N N . THR A 1 98 ? -14.061 1.169 9.909 1.00 88.62 98 THR A N 1
ATOM 772 C CA . THR A 1 98 ? -14.653 1.284 11.241 1.00 88.62 98 THR A CA 1
ATOM 773 C C . THR A 1 98 ? -14.605 2.721 11.727 1.00 88.62 98 THR A C 1
ATOM 775 O O . THR A 1 98 ? -15.636 3.200 12.176 1.00 88.62 98 THR A O 1
ATOM 778 N N . GLU A 1 99 ? -13.488 3.435 11.544 1.00 84.81 99 GLU A N 1
ATOM 779 C CA . GLU A 1 99 ? -13.330 4.848 11.907 1.00 84.81 99 GLU A CA 1
ATOM 780 C C . GLU A 1 99 ? -14.281 5.776 11.134 1.00 84.81 99 GLU A C 1
ATOM 782 O O . GLU A 1 99 ? -14.920 6.650 11.730 1.00 84.81 99 GLU A O 1
ATOM 787 N N . MET A 1 100 ? -14.436 5.562 9.823 1.00 83.81 100 MET A N 1
ATOM 788 C CA . MET A 1 100 ? -15.271 6.397 8.950 1.00 83.81 100 MET A CA 1
ATOM 789 C C . MET A 1 100 ? -16.772 6.281 9.242 1.00 83.81 100 MET A C 1
ATOM 791 O O . MET A 1 100 ? -17.489 7.283 9.157 1.00 83.81 100 MET A O 1
ATOM 795 N N . GLN A 1 101 ? -17.262 5.098 9.633 1.00 69.31 101 GLN A N 1
ATOM 796 C CA . GLN A 1 101 ? -18.672 4.896 10.009 1.00 69.31 101 GLN A CA 1
ATOM 797 C C . GLN A 1 101 ? -19.088 5.697 11.257 1.00 69.31 101 GLN A C 1
ATOM 799 O O . GLN A 1 101 ? -20.271 5.773 11.584 1.00 69.31 101 GLN A O 1
ATOM 804 N N . ILE A 1 102 ? -18.137 6.340 11.938 1.00 59.31 102 ILE A N 1
ATOM 805 C CA . ILE A 1 102 ? -18.349 7.048 13.201 1.00 59.31 102 ILE A CA 1
ATOM 806 C C . ILE A 1 102 ? -18.569 8.554 13.000 1.00 59.31 102 ILE A C 1
ATOM 808 O O . ILE A 1 102 ? -18.536 9.341 13.944 1.00 59.31 102 ILE A O 1
ATOM 812 N N . THR A 1 103 ? -18.852 8.996 11.781 1.00 52.00 103 THR A N 1
ATOM 813 C CA . THR A 1 103 ? -19.434 10.326 11.592 1.00 52.00 103 THR A CA 1
ATOM 814 C C . THR A 1 103 ? -20.939 10.181 11.389 1.00 52.00 103 THR A C 1
ATOM 816 O O . THR A 1 103 ? -21.409 10.150 10.250 1.00 52.00 103 THR A O 1
ATOM 819 N N . PRO A 1 104 ? -21.752 10.089 12.465 1.00 53.47 104 PRO A N 1
ATOM 820 C CA . PRO A 1 104 ? -23.160 10.376 12.308 1.00 53.47 104 PRO A CA 1
ATOM 821 C C . PRO A 1 104 ? -23.235 11.838 11.876 1.00 53.47 104 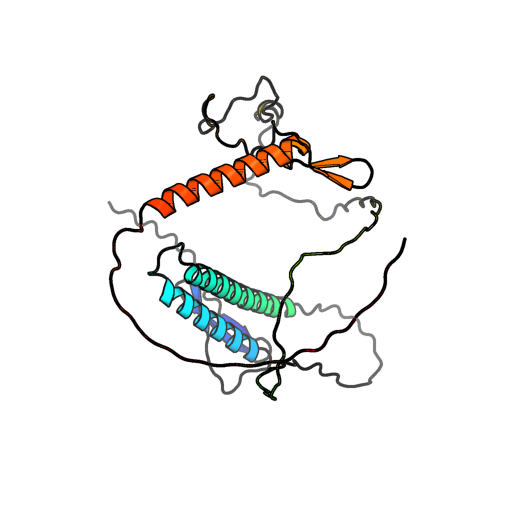PRO A C 1
ATOM 823 O O . PRO A 1 104 ? -22.963 12.755 12.651 1.00 53.47 104 PRO A O 1
ATOM 826 N N . LYS A 1 105 ? -23.591 12.066 10.611 1.00 49.62 105 LYS A N 1
ATOM 827 C CA . LYS A 1 105 ? -24.183 13.334 10.203 1.00 49.62 105 LYS A CA 1
ATOM 828 C C . LYS A 1 105 ? -25.408 13.541 11.093 1.00 49.62 105 LYS A C 1
ATOM 830 O O . LYS A 1 105 ? -26.495 13.066 10.780 1.00 49.62 105 LYS A O 1
ATOM 835 N N . MET A 1 106 ? -25.237 14.270 12.195 1.00 46.09 106 MET A N 1
ATOM 836 C CA . MET A 1 106 ? -26.310 15.048 12.803 1.00 46.09 106 MET A CA 1
ATOM 837 C C . MET A 1 106 ? -26.695 16.145 11.806 1.00 46.09 106 MET A C 1
ATOM 839 O O . MET A 1 106 ? -26.386 17.316 11.979 1.00 46.09 106 MET A O 1
ATOM 843 N N . THR A 1 107 ? -27.362 15.761 10.726 1.00 44.81 107 THR A N 1
ATOM 844 C CA . THR A 1 107 ? -28.317 16.638 10.062 1.00 44.81 107 THR A CA 1
ATOM 845 C C . THR A 1 107 ? -29.679 16.154 10.507 1.00 44.81 107 THR A C 1
ATOM 847 O O . THR A 1 107 ? -30.231 15.199 9.967 1.00 44.81 107 THR A O 1
ATOM 850 N N . LEU A 1 108 ? -30.165 16.809 11.559 1.00 50.34 108 LEU A N 1
ATOM 851 C CA . LEU A 1 108 ? -31.574 16.917 11.895 1.00 50.34 108 LEU A CA 1
ATOM 852 C C . LEU A 1 108 ? -32.346 17.290 10.621 1.00 50.34 108 LEU A C 1
ATOM 854 O O . LEU A 1 108 ? -32.402 18.452 10.239 1.00 50.34 108 LEU A O 1
ATOM 858 N N . HIS A 1 109 ? -32.951 16.305 9.969 1.00 43.09 109 HIS A N 1
ATOM 859 C CA . HIS A 1 109 ? -34.160 16.526 9.195 1.00 43.09 109 HIS A CA 1
ATOM 860 C C . HIS A 1 109 ? -35.184 15.482 9.608 1.00 43.09 109 HIS A C 1
ATOM 862 O O . HIS A 1 109 ? -35.301 14.391 9.060 1.00 43.09 109 HIS A O 1
ATOM 868 N N . THR A 1 110 ? -35.915 15.871 10.647 1.00 43.53 110 THR A N 1
ATOM 869 C CA . THR A 1 110 ? -37.303 15.516 10.891 1.00 43.53 110 THR A CA 1
ATOM 870 C C . THR A 1 110 ? -38.069 15.481 9.571 1.00 43.53 110 THR A C 1
ATOM 872 O O . THR A 1 110 ? -38.317 16.537 9.014 1.00 43.53 110 THR A O 1
ATOM 875 N N . HIS A 1 111 ? -38.455 14.299 9.094 1.00 40.34 111 HIS A N 1
ATOM 876 C CA . HIS A 1 111 ? -39.734 14.066 8.416 1.00 40.34 111 HIS A CA 1
ATOM 877 C C . HIS A 1 111 ? -40.105 12.580 8.534 1.00 40.34 111 HIS A C 1
ATOM 879 O O . HIS A 1 111 ? -39.690 11.727 7.761 1.00 40.34 111 HIS A O 1
ATOM 885 N N . SER A 1 112 ? -40.836 12.304 9.613 1.00 44.97 112 SER A N 1
ATOM 886 C CA . SER A 1 112 ? -42.056 11.492 9.694 1.00 44.97 112 SER A CA 1
ATOM 887 C C . SER A 1 112 ? -42.468 10.658 8.464 1.00 44.97 112 SER A C 1
ATOM 889 O O . SER A 1 112 ? -42.694 11.207 7.390 1.00 44.97 112 SER A O 1
ATOM 891 N N . ASN A 1 113 ? -42.796 9.391 8.757 1.00 40.12 113 ASN A N 1
ATOM 892 C CA . ASN A 1 113 ? -43.776 8.500 8.103 1.00 40.12 113 ASN A CA 1
ATOM 893 C C . ASN A 1 113 ? -43.295 7.582 6.964 1.00 40.12 113 ASN A C 1
ATOM 895 O O . ASN A 1 113 ? -43.428 7.920 5.795 1.00 40.12 113 ASN A O 1
ATOM 899 N N . ALA A 1 114 ? -42.912 6.343 7.303 1.00 36.91 114 ALA A N 1
ATOM 900 C CA . ALA A 1 114 ? -43.741 5.143 7.064 1.00 36.91 114 ALA A CA 1
ATOM 901 C C . ALA A 1 114 ? -42.964 3.839 7.389 1.00 36.91 114 ALA A C 1
ATOM 903 O O . ALA A 1 114 ? -41.769 3.763 7.102 1.00 36.91 114 ALA A O 1
ATOM 904 N N . PRO A 1 115 ? -43.614 2.807 7.966 1.00 54.16 115 PRO A N 1
ATOM 905 C CA . PRO A 1 115 ? -42.996 1.523 8.290 1.00 54.16 115 PRO A CA 1
ATOM 906 C C . PRO A 1 115 ? -43.234 0.485 7.179 1.00 54.16 115 PRO A C 1
ATOM 908 O O . PRO A 1 115 ? -44.339 0.388 6.649 1.00 54.16 115 PRO A O 1
ATOM 911 N N . GLY A 1 116 ? -42.237 -0.350 6.872 1.00 38.94 116 GLY A N 1
ATOM 912 C CA . GLY A 1 116 ? -42.486 -1.554 6.077 1.00 38.94 116 GLY A CA 1
ATOM 913 C C . GLY A 1 116 ? -41.255 -2.274 5.532 1.00 38.94 116 GLY A C 1
ATOM 914 O O . GLY A 1 116 ? -40.579 -1.760 4.652 1.00 38.94 116 GLY A O 1
ATOM 915 N N . SER A 1 117 ? -41.110 -3.531 5.965 1.00 35.41 117 SER A N 1
ATOM 916 C CA . SER A 1 117 ? -40.455 -4.654 5.268 1.00 35.41 117 SER A CA 1
ATOM 917 C C . SER A 1 117 ? -38.920 -4.678 5.242 1.00 35.41 117 SER A C 1
ATOM 919 O O . SER A 1 117 ? -38.274 -3.941 4.511 1.00 35.41 117 SER A O 1
ATOM 921 N N . LEU A 1 118 ? -38.294 -5.434 6.149 1.00 41.41 118 LEU A N 1
ATOM 922 C CA . LEU A 1 118 ? -37.978 -6.876 6.046 1.00 41.41 118 LEU A CA 1
ATOM 923 C C . LEU A 1 118 ? -36.779 -7.182 5.135 1.00 41.41 118 LEU A C 1
ATOM 925 O O . LEU A 1 118 ? -36.874 -7.154 3.914 1.00 41.41 118 LEU A O 1
ATOM 929 N N . LEU A 1 119 ? -35.677 -7.521 5.815 1.00 49.66 119 LEU A N 1
ATOM 930 C CA . LEU A 1 119 ? -34.735 -8.604 5.518 1.00 49.66 119 LEU A CA 1
ATOM 931 C C . LEU A 1 119 ? -34.566 -8.995 4.043 1.00 49.66 119 LEU A C 1
ATOM 933 O O . LEU A 1 119 ? -35.394 -9.699 3.468 1.00 49.66 119 LEU A O 1
ATOM 937 N N . LYS A 1 120 ? -33.382 -8.696 3.504 1.00 39.38 120 LYS A N 1
ATOM 938 C CA . LYS A 1 120 ? -32.700 -9.628 2.605 1.00 39.38 120 LYS A CA 1
ATOM 939 C C . LYS A 1 120 ? -31.226 -9.715 2.975 1.00 39.38 120 LYS A C 1
ATOM 941 O O . LYS A 1 120 ? -30.420 -8.855 2.630 1.00 39.38 120 LYS A O 1
ATOM 946 N N . GLU A 1 121 ? -30.938 -10.772 3.724 1.00 45.41 121 GLU A N 1
ATOM 947 C CA . GLU A 1 121 ? -29.658 -11.466 3.742 1.00 45.41 121 GLU A CA 1
ATOM 948 C C . GLU A 1 121 ? -29.174 -11.674 2.304 1.00 45.41 121 GLU A C 1
ATOM 950 O O . GLU A 1 121 ? -29.917 -12.184 1.469 1.00 45.41 121 GLU A O 1
ATOM 955 N N . ASN A 1 122 ? -27.924 -11.322 2.022 1.00 39.94 122 ASN A N 1
ATOM 956 C CA . ASN A 1 122 ? -27.168 -11.968 0.958 1.00 39.94 122 ASN A CA 1
ATOM 957 C C . ASN A 1 122 ? -25.901 -12.508 1.602 1.00 39.94 122 ASN A C 1
ATOM 959 O O . ASN A 1 122 ? -24.894 -11.816 1.752 1.00 39.94 122 ASN A O 1
ATOM 963 N N . ALA A 1 123 ? -26.046 -13.748 2.057 1.00 37.50 123 ALA A N 1
ATOM 964 C CA . ALA A 1 123 ? -24.991 -14.579 2.573 1.00 37.50 123 ALA A CA 1
ATOM 965 C C . ALA A 1 123 ? -23.949 -14.881 1.493 1.00 37.50 123 ALA A C 1
ATOM 967 O O . ALA A 1 123 ? -24.231 -15.037 0.303 1.00 37.50 123 ALA A O 1
ATOM 968 N N . VAL A 1 124 ? -22.731 -14.978 1.996 1.00 42.94 124 VAL A N 1
ATOM 969 C CA . VAL A 1 124 ? -21.538 -15.538 1.388 1.00 42.94 124 VAL A CA 1
ATOM 970 C C . VAL A 1 124 ? -21.822 -16.969 0.917 1.00 42.94 124 VAL A C 1
ATOM 972 O O . VAL A 1 124 ? -22.308 -17.791 1.687 1.00 42.94 124 VAL A O 1
ATOM 975 N N . GLY A 1 125 ? -21.486 -17.274 -0.337 1.00 34.38 125 GLY A N 1
ATOM 976 C CA . GLY A 1 125 ? -21.453 -18.633 -0.872 1.00 34.38 125 GLY A CA 1
ATOM 977 C C . GLY A 1 125 ? -20.040 -18.981 -1.325 1.00 34.38 125 GLY A C 1
ATOM 978 O O . GLY A 1 125 ? -19.679 -18.723 -2.470 1.00 34.38 125 GLY A O 1
ATOM 979 N N . PHE A 1 126 ? -19.244 -19.550 -0.418 1.00 40.41 126 PHE A N 1
ATOM 980 C CA . PHE A 1 126 ? -18.077 -20.357 -0.769 1.00 40.41 126 PHE A CA 1
ATOM 981 C C . PHE A 1 126 ? -18.588 -21.671 -1.367 1.00 40.41 126 PHE A C 1
ATOM 983 O O . PHE A 1 126 ? -19.281 -22.424 -0.688 1.00 40.41 126 PHE A O 1
ATOM 990 N N . ALA A 1 127 ? -18.256 -21.945 -2.627 1.00 39.31 127 ALA A N 1
ATOM 991 C CA . ALA A 1 127 ? -18.448 -23.256 -3.233 1.00 39.31 127 ALA A CA 1
ATOM 992 C C . ALA A 1 127 ? -17.086 -23.951 -3.337 1.00 39.31 127 ALA A C 1
ATOM 994 O O . ALA A 1 127 ? -16.260 -23.625 -4.191 1.00 39.31 127 ALA A O 1
ATOM 995 N N . THR A 1 128 ? -16.860 -24.892 -2.426 1.00 40.56 128 THR A N 1
ATOM 996 C CA . THR A 1 128 ? -15.893 -25.981 -2.547 1.00 40.56 128 THR A CA 1
ATOM 997 C C . THR A 1 128 ? -16.350 -26.927 -3.657 1.00 40.56 128 THR A C 1
ATOM 999 O O . THR A 1 128 ? -17.490 -27.379 -3.645 1.00 40.56 128 THR A O 1
ATOM 1002 N N . ASN A 1 129 ? -15.467 -27.245 -4.603 1.00 40.09 129 ASN A N 1
ATOM 1003 C CA . ASN A 1 129 ? -15.672 -28.324 -5.570 1.00 40.09 129 ASN A CA 1
ATOM 1004 C C . ASN A 1 129 ? -14.525 -29.327 -5.424 1.00 40.09 129 ASN A C 1
ATOM 1006 O O . ASN A 1 129 ? -13.504 -29.227 -6.104 1.00 40.09 129 ASN A O 1
ATOM 1010 N N . GLU A 1 130 ? -14.710 -30.277 -4.511 1.00 42.19 130 GLU A N 1
ATOM 1011 C CA . GLU A 1 130 ? -13.992 -31.547 -4.486 1.00 42.19 130 GLU A CA 1
ATOM 1012 C C . GLU A 1 130 ? -14.896 -32.637 -5.079 1.00 42.19 130 GLU A C 1
ATOM 1014 O O . GLU A 1 130 ? -16.053 -32.766 -4.692 1.00 42.19 130 GLU A O 1
ATOM 1019 N N . GLY A 1 131 ? -14.330 -33.421 -5.998 1.00 38.03 131 GLY A N 1
ATOM 1020 C CA . GLY A 1 131 ? -14.592 -34.853 -6.143 1.00 38.03 131 GLY A CA 1
ATOM 1021 C C . GLY A 1 131 ? -15.944 -35.311 -6.693 1.00 38.03 131 GLY A C 1
ATOM 1022 O O . GLY A 1 131 ? -16.863 -35.584 -5.930 1.00 38.03 131 GLY A O 1
ATOM 1023 N N . GLN A 1 132 ? -15.987 -35.634 -7.991 1.00 41.47 132 GLN A N 1
ATOM 1024 C CA . GLN A 1 132 ? -16.659 -36.871 -8.398 1.00 41.47 132 GLN A CA 1
ATOM 1025 C C . GLN A 1 132 ? -16.001 -37.498 -9.635 1.00 41.47 132 GLN A C 1
ATOM 1027 O O . GLN A 1 132 ? -16.061 -36.977 -10.747 1.00 41.47 132 GLN A O 1
ATOM 1032 N N . GLU A 1 133 ? -15.349 -38.634 -9.390 1.00 45.66 133 GLU A N 1
ATOM 1033 C CA . GLU A 1 133 ? -14.864 -39.602 -10.368 1.00 45.66 133 GLU A CA 1
ATOM 1034 C C . GLU A 1 133 ? -16.040 -40.328 -11.046 1.00 45.66 133 GLU A C 1
ATOM 1036 O O . GLU A 1 133 ? -16.931 -40.828 -10.359 1.00 45.66 133 GLU A O 1
ATOM 1041 N N . GLN A 1 134 ? -16.003 -40.482 -12.376 1.00 45.00 134 GLN A N 1
ATOM 1042 C CA . GLN A 1 134 ? -16.615 -41.633 -13.057 1.00 45.00 134 GLN A CA 1
ATOM 1043 C C . GLN A 1 134 ? -16.010 -41.876 -14.461 1.00 45.00 134 GLN A C 1
ATOM 1045 O O . GLN A 1 134 ? -16.333 -41.209 -15.434 1.00 45.00 134 GLN A O 1
ATOM 1050 N N . LEU A 1 135 ? -15.063 -42.823 -14.503 1.00 40.81 135 LEU A N 1
ATOM 1051 C CA . LEU A 1 135 ? -14.864 -43.932 -15.462 1.00 40.81 135 LEU A CA 1
ATOM 1052 C C . LEU A 1 135 ? -15.211 -43.765 -16.976 1.00 40.81 135 LEU A C 1
ATOM 1054 O O . LEU A 1 135 ? -16.379 -43.824 -17.333 1.00 40.81 135 LEU A O 1
ATOM 1058 N N . ARG A 1 136 ? -14.139 -43.708 -17.813 1.00 41.50 136 ARG A N 1
ATOM 1059 C CA . ARG A 1 136 ? -13.755 -44.452 -19.077 1.00 41.50 136 ARG A CA 1
ATOM 1060 C C . ARG A 1 136 ? -14.825 -44.865 -20.143 1.00 41.50 136 ARG A C 1
ATOM 1062 O O . ARG A 1 136 ? -15.940 -45.152 -19.735 1.00 41.50 136 ARG A O 1
ATOM 1069 N N . PRO A 1 137 ? -14.493 -45.092 -21.459 1.00 47.22 137 PRO A N 1
ATOM 1070 C CA . PRO A 1 137 ? -13.180 -45.482 -22.029 1.00 47.22 137 PRO A CA 1
ATOM 1071 C C . PRO A 1 137 ? -12.707 -44.867 -23.388 1.00 47.22 137 PRO A C 1
ATOM 1073 O O . PRO A 1 137 ? -13.480 -44.320 -24.158 1.00 47.22 137 PRO A O 1
ATOM 1076 N N . GLN A 1 138 ? -11.387 -45.014 -23.613 1.00 44.62 138 GLN A N 1
ATOM 1077 C CA . GLN A 1 138 ? -10.569 -45.180 -24.845 1.00 44.62 138 GLN A CA 1
ATOM 1078 C C . GLN A 1 138 ? -11.090 -44.818 -26.254 1.00 44.62 138 GLN A C 1
ATOM 1080 O O . GLN A 1 138 ? -12.019 -45.449 -26.743 1.00 44.62 138 GLN A O 1
ATOM 1085 N N . SER A 1 139 ? -10.280 -44.032 -26.984 1.00 38.19 139 SER A N 1
ATOM 1086 C CA . SER A 1 139 ? -9.609 -44.486 -28.222 1.00 38.19 139 SER A CA 1
ATOM 1087 C C . SER A 1 139 ? -8.313 -43.684 -28.502 1.00 38.19 139 SER A C 1
ATOM 1089 O O . SER A 1 139 ? -8.262 -42.464 -28.358 1.00 38.19 139 SER A O 1
ATOM 1091 N N . GLU A 1 140 ? -7.238 -44.413 -28.812 1.00 46.50 140 GLU A N 1
ATOM 1092 C CA . GLU A 1 140 ? -6.027 -43.978 -29.545 1.00 46.50 140 GLU A CA 1
ATOM 1093 C C . GLU A 1 140 ? -6.429 -43.937 -31.050 1.00 46.50 140 GLU A C 1
ATOM 1095 O O . GLU A 1 140 ? -7.308 -44.710 -31.420 1.00 46.50 140 GLU A O 1
ATOM 1100 N N . GLU A 1 141 ? -5.949 -43.105 -31.986 1.00 46.34 141 GLU A N 1
ATOM 1101 C CA . GLU A 1 141 ? -4.597 -42.600 -32.265 1.00 46.34 141 GLU A CA 1
ATOM 1102 C C . GLU A 1 141 ? -4.645 -41.485 -33.367 1.00 46.34 141 GLU A C 1
ATOM 1104 O O . GLU A 1 141 ? -5.504 -41.509 -34.240 1.00 46.34 141 GLU A O 1
ATOM 1109 N N . ASP A 1 142 ? -3.697 -40.534 -33.309 1.00 50.78 142 ASP A N 1
ATOM 1110 C CA . ASP A 1 142 ? -3.064 -39.717 -34.381 1.00 50.78 142 ASP A CA 1
ATOM 1111 C C . ASP A 1 142 ? -3.842 -38.827 -35.400 1.00 50.78 142 ASP A C 1
ATOM 1113 O O . ASP A 1 142 ? -4.384 -39.313 -36.383 1.00 50.78 142 ASP A O 1
ATOM 1117 N N . ASN A 1 143 ? -3.703 -37.481 -35.304 1.00 43.28 143 ASN A N 1
ATOM 1118 C CA . ASN A 1 143 ? -2.923 -36.637 -36.254 1.00 43.28 143 ASN A CA 1
ATOM 1119 C C . ASN A 1 143 ? -2.910 -35.118 -35.899 1.00 43.28 143 ASN A C 1
ATOM 1121 O O . ASN A 1 143 ? -3.830 -34.573 -35.297 1.00 43.28 143 ASN A O 1
ATOM 1125 N N . ARG A 1 144 ? -1.840 -34.405 -36.283 1.00 55.03 144 ARG A N 1
ATOM 1126 C CA . ARG A 1 144 ? -1.468 -33.018 -35.890 1.00 55.03 144 ARG A CA 1
ATOM 1127 C C . ARG A 1 144 ? -2.148 -31.895 -36.725 1.00 55.03 144 ARG A C 1
ATOM 1129 O O . ARG A 1 144 ? -2.241 -32.057 -37.932 1.00 55.03 144 ARG A O 1
ATOM 1136 N N . GLN A 1 145 ? -2.409 -30.708 -36.116 1.00 48.44 145 GLN A N 1
ATOM 1137 C CA . GLN A 1 145 ? -1.970 -29.320 -36.516 1.00 48.44 145 GLN A CA 1
ATOM 1138 C C . GLN A 1 145 ? -2.949 -28.117 -36.215 1.00 48.44 145 GLN A C 1
ATOM 1140 O O . GLN A 1 145 ? -3.878 -27.851 -36.960 1.00 48.44 145 GLN A O 1
ATOM 1145 N N . ARG A 1 146 ? -2.635 -27.323 -35.161 1.00 47.84 146 ARG A N 1
ATOM 1146 C CA . ARG A 1 146 ? -2.453 -25.828 -35.041 1.00 47.84 146 ARG A CA 1
ATOM 1147 C C . ARG A 1 146 ? -3.550 -24.730 -35.346 1.00 47.84 146 ARG A C 1
ATOM 1149 O O . ARG A 1 146 ? -3.643 -24.251 -36.463 1.00 47.84 146 ARG A O 1
ATOM 1156 N N . THR A 1 147 ? -4.166 -24.175 -34.270 1.00 42.91 147 THR A N 1
ATOM 1157 C CA . THR A 1 147 ? -4.179 -22.750 -33.737 1.00 42.91 147 THR A CA 1
ATOM 1158 C C . THR A 1 147 ? -4.988 -21.535 -34.335 1.00 42.91 147 THR A C 1
ATOM 1160 O O . THR A 1 147 ? -4.556 -20.924 -35.301 1.00 42.91 147 THR A O 1
ATOM 1163 N N . VAL A 1 148 ? -6.009 -21.082 -33.552 1.00 47.59 148 VAL A N 1
ATOM 1164 C CA . VAL A 1 148 ? -6.414 -19.729 -32.983 1.00 47.59 148 VAL A CA 1
ATOM 1165 C C . VAL A 1 148 ? -7.065 -18.565 -33.801 1.00 47.59 148 VAL A C 1
ATOM 1167 O O . VAL A 1 148 ? -6.708 -18.254 -34.927 1.00 47.59 148 VAL A O 1
ATOM 1170 N N . LEU A 1 149 ? -8.023 -17.908 -33.103 1.00 62.81 149 LEU A N 1
ATOM 1171 C CA . LEU A 1 149 ? -9.077 -16.904 -33.405 1.00 62.81 149 LEU A CA 1
ATOM 1172 C C . LEU A 1 149 ? -8.738 -15.392 -33.192 1.00 62.81 149 LEU A C 1
ATOM 1174 O O . LEU A 1 149 ? -7.789 -15.076 -32.480 1.00 62.81 149 LEU A O 1
ATOM 1178 N N . SER A 1 150 ? -9.694 -14.516 -33.609 1.00 53.56 150 SER A N 1
ATOM 1179 C CA . SER A 1 150 ? -10.111 -13.157 -33.093 1.00 53.56 150 SER A CA 1
ATOM 1180 C C . SER A 1 150 ? -9.736 -11.919 -33.943 1.00 53.56 150 SER A C 1
ATOM 1182 O O . SER A 1 150 ? -8.738 -11.965 -34.644 1.00 53.56 150 SER A O 1
ATOM 1184 N N . SER A 1 151 ? -10.348 -10.712 -33.900 1.00 60.84 151 SER A N 1
ATOM 1185 C CA . SER A 1 151 ? -11.637 -10.064 -33.497 1.00 60.84 151 SER A CA 1
ATOM 1186 C C . SER A 1 151 ? -11.455 -8.520 -33.713 1.00 60.84 151 SER A C 1
ATOM 1188 O O . SER A 1 151 ? -10.310 -8.067 -33.691 1.00 60.84 151 SER A O 1
ATOM 1190 N N . LEU A 1 152 ? -12.494 -7.676 -33.911 1.00 45.44 152 LEU A N 1
ATOM 1191 C CA . LEU A 1 152 ? -12.358 -6.196 -34.074 1.00 45.44 152 LEU A CA 1
ATOM 1192 C C . LEU A 1 152 ? -13.443 -5.359 -33.345 1.00 45.44 152 LEU A C 1
ATOM 1194 O O . LEU A 1 152 ? -14.634 -5.605 -33.511 1.00 45.44 152 LEU A O 1
ATOM 1198 N N . CYS A 1 153 ? -13.015 -4.289 -32.647 1.00 44.97 153 CYS A N 1
ATOM 1199 C CA . CYS A 1 153 ? -13.832 -3.257 -31.967 1.00 44.97 153 CYS A CA 1
ATOM 1200 C C . CYS A 1 153 ? -13.490 -1.812 -32.422 1.00 44.97 153 CYS A C 1
ATOM 1202 O O . CYS A 1 153 ? -12.381 -1.540 -32.881 1.00 44.97 153 CYS A O 1
ATOM 1204 N N . ALA A 1 154 ? -14.441 -0.875 -32.249 1.00 59.28 154 ALA A N 1
ATOM 1205 C CA . ALA A 1 154 ? -14.395 0.557 -32.619 1.00 59.28 154 ALA A CA 1
ATOM 1206 C C . ALA A 1 154 ? -14.215 1.527 -31.411 1.00 59.28 154 ALA A C 1
ATOM 1208 O O . ALA A 1 154 ? -14.330 1.118 -30.261 1.00 59.28 154 ALA A O 1
ATOM 1209 N N . ILE A 1 155 ? -13.930 2.819 -31.672 1.00 47.97 155 ILE A N 1
ATOM 1210 C CA . ILE A 1 155 ? -13.381 3.831 -30.724 1.00 47.97 155 ILE A CA 1
ATOM 1211 C C . ILE A 1 155 ? -14.380 4.981 -30.408 1.00 47.97 155 ILE A C 1
ATOM 1213 O O . ILE A 1 155 ? -15.028 5.443 -31.350 1.00 47.97 155 ILE A O 1
ATOM 1217 N N . PRO A 1 156 ? -14.435 5.542 -29.168 1.00 49.53 156 PRO A N 1
ATOM 1218 C CA . PRO A 1 156 ? -15.286 6.694 -28.814 1.00 49.53 156 PRO A CA 1
ATOM 1219 C C . PRO A 1 156 ? -14.566 8.043 -28.511 1.00 49.53 156 PRO A C 1
ATOM 1221 O O . PRO A 1 156 ? -13.340 8.133 -28.422 1.00 49.53 156 PRO A O 1
ATOM 1224 N N . VAL A 1 157 ? -15.390 9.100 -28.371 1.00 54.47 157 VAL A N 1
ATOM 1225 C CA . VAL A 1 157 ? -15.127 10.565 -28.428 1.00 54.47 157 VAL A CA 1
ATOM 1226 C C . VAL A 1 157 ? -14.990 11.237 -27.037 1.00 54.47 157 VAL A C 1
ATOM 1228 O O . VAL A 1 157 ? -15.588 10.795 -26.061 1.00 54.47 157 VAL A O 1
ATOM 1231 N N . LYS A 1 158 ? -14.209 12.332 -26.952 1.00 53.66 158 LYS A N 1
ATOM 1232 C CA . LYS A 1 158 ? -13.819 13.077 -25.727 1.00 53.66 158 LYS A CA 1
ATOM 1233 C C . LYS A 1 158 ? -14.885 14.080 -25.224 1.00 53.66 158 LYS A C 1
ATOM 1235 O O . LYS A 1 158 ? -15.469 14.795 -26.030 1.00 53.66 158 LYS A O 1
ATOM 1240 N N . ARG A 1 159 ? -15.051 14.207 -23.894 1.00 50.47 159 ARG A N 1
ATOM 1241 C CA . ARG A 1 159 ? -15.879 15.225 -23.193 1.00 50.47 159 ARG A CA 1
ATOM 1242 C C . ARG A 1 159 ? -15.019 16.325 -22.536 1.00 50.47 159 ARG A C 1
ATOM 1244 O O . ARG A 1 159 ? -13.914 16.035 -22.078 1.00 50.47 159 ARG A O 1
ATOM 1251 N N . SER A 1 160 ? -15.525 17.564 -22.493 1.00 49.94 160 SER A N 1
ATOM 1252 C CA . SER A 1 160 ? -14.882 18.757 -21.904 1.00 49.94 160 SER A CA 1
ATOM 1253 C C . SER A 1 160 ? -15.018 18.826 -20.372 1.00 49.94 160 SER A C 1
ATOM 1255 O O . SER A 1 160 ? -15.908 18.208 -19.791 1.00 49.94 160 SER A O 1
ATOM 1257 N N . ARG A 1 161 ? -14.097 19.551 -19.714 1.00 55.50 161 ARG A N 1
ATOM 1258 C CA . ARG A 1 161 ? -13.970 19.637 -18.244 1.00 55.50 161 ARG A CA 1
ATOM 1259 C C . ARG A 1 161 ? -14.682 20.871 -17.651 1.00 55.50 161 ARG A C 1
ATOM 1261 O O . ARG A 1 161 ? -14.715 21.894 -18.330 1.00 55.50 161 ARG A O 1
ATOM 1268 N N . PRO A 1 162 ? -15.170 20.813 -16.394 1.00 49.16 162 PRO A N 1
ATOM 1269 C CA . PRO A 1 162 ? -15.833 21.929 -15.714 1.00 49.16 162 PRO A CA 1
ATOM 1270 C C . PRO A 1 162 ? -14.845 22.832 -14.948 1.00 49.16 162 PRO A C 1
ATOM 1272 O O . PRO A 1 162 ? -13.812 22.366 -14.466 1.00 49.16 162 PRO A O 1
ATOM 1275 N N . THR A 1 163 ? -15.180 24.117 -14.819 1.00 54.28 163 THR A N 1
ATOM 1276 C CA . THR A 1 163 ? -14.435 25.156 -14.081 1.00 54.28 163 THR A CA 1
ATOM 1277 C C . THR A 1 163 ? -14.659 25.070 -12.563 1.00 54.28 163 THR A C 1
ATOM 1279 O O . THR A 1 163 ? -15.769 24.794 -12.118 1.00 54.28 163 THR A O 1
ATOM 1282 N N . LEU A 1 164 ? -13.590 25.270 -11.782 1.00 55.03 164 LEU A N 1
ATOM 1283 C CA . LEU A 1 164 ? -13.486 24.998 -10.337 1.00 55.03 164 LEU A CA 1
ATOM 1284 C C . LEU A 1 164 ? -13.859 26.220 -9.472 1.00 55.03 164 LEU A C 1
ATOM 1286 O O . LEU A 1 164 ? -13.436 27.333 -9.771 1.00 55.03 164 LEU A O 1
ATOM 1290 N N . ASP A 1 165 ? -14.618 25.972 -8.403 1.00 53.22 165 ASP A N 1
ATOM 1291 C CA . ASP A 1 165 ? -15.202 26.950 -7.470 1.00 53.22 165 ASP A CA 1
ATOM 1292 C C . ASP A 1 165 ? -14.194 27.448 -6.402 1.00 53.22 165 ASP A C 1
ATOM 1294 O O . ASP A 1 165 ? -13.345 26.682 -5.933 1.00 53.22 165 ASP A O 1
ATOM 1298 N N . GLU A 1 166 ? -14.274 28.721 -5.993 1.00 57.94 166 GLU A N 1
ATOM 1299 C CA . GLU A 1 166 ? -13.213 29.440 -5.249 1.00 57.94 166 GLU A CA 1
ATOM 1300 C C . GLU A 1 166 ? -12.990 28.992 -3.789 1.00 57.94 166 GLU A C 1
ATOM 1302 O O . GLU A 1 166 ? -12.002 29.386 -3.167 1.00 57.94 166 GLU A O 1
ATOM 1307 N N . GLN A 1 167 ? -13.848 28.139 -3.226 1.00 57.06 167 GLN A N 1
ATOM 1308 C CA . GLN A 1 167 ? -13.735 27.688 -1.830 1.00 57.06 167 GLN A CA 1
ATOM 1309 C C . GLN A 1 167 ? -12.634 26.644 -1.575 1.00 57.06 167 GLN A C 1
ATOM 1311 O O . GLN A 1 167 ? -12.331 26.344 -0.422 1.00 57.06 167 GLN A O 1
ATOM 1316 N N . ARG A 1 168 ? -12.001 26.093 -2.619 1.00 58.69 168 ARG A N 1
ATOM 1317 C CA . ARG A 1 168 ? -10.870 25.155 -2.491 1.00 58.69 168 ARG A CA 1
ATOM 1318 C C . ARG A 1 168 ? -9.559 25.800 -2.924 1.00 58.69 168 ARG A C 1
ATOM 1320 O O . ARG A 1 168 ? -8.908 25.332 -3.857 1.00 58.69 168 ARG A O 1
ATOM 1327 N N . ARG A 1 169 ? -9.155 26.886 -2.264 1.00 62.75 169 ARG A N 1
ATOM 1328 C CA . ARG A 1 169 ? -7.802 27.423 -2.451 1.00 62.75 169 ARG A CA 1
ATOM 1329 C C . ARG A 1 169 ? -6.819 26.636 -1.588 1.00 62.75 169 ARG A C 1
ATOM 1331 O O . ARG A 1 169 ? -6.990 26.523 -0.380 1.00 62.75 169 ARG A O 1
ATOM 1338 N N . VAL A 1 170 ? -5.804 26.074 -2.237 1.00 71.94 170 VAL A N 1
ATOM 1339 C CA . VAL A 1 170 ? -4.656 25.446 -1.578 1.00 71.94 170 VAL A CA 1
ATOM 1340 C C . VAL A 1 170 ? -3.834 26.562 -0.934 1.00 71.94 170 VAL A C 1
ATOM 1342 O O . VAL A 1 170 ? -3.294 27.408 -1.643 1.00 71.94 170 VAL A O 1
ATOM 1345 N N . SER A 1 171 ? -3.775 26.596 0.397 1.00 82.25 171 SER A N 1
ATOM 1346 C CA . SER A 1 171 ? -2.881 27.480 1.149 1.00 82.25 171 SER A CA 1
ATOM 1347 C C . SER A 1 171 ? -1.610 26.726 1.530 1.00 82.25 171 SER A C 1
ATOM 1349 O O . SER A 1 171 ? -1.682 25.586 1.987 1.00 82.25 171 SER A O 1
ATOM 1351 N N . PHE A 1 172 ? -0.457 27.362 1.355 1.00 84.62 172 PHE A N 1
ATOM 1352 C CA . PHE A 1 172 ? 0.832 26.822 1.782 1.00 84.62 172 PHE A CA 1
ATOM 1353 C C . PHE A 1 172 ? 1.150 27.259 3.213 1.00 84.62 172 PHE A C 1
ATOM 1355 O O . PHE A 1 172 ? 0.659 28.291 3.671 1.00 84.62 172 PHE A O 1
ATOM 1362 N N . ASP A 1 173 ? 1.957 26.461 3.911 1.00 81.56 173 ASP A N 1
ATOM 1363 C CA . ASP A 1 173 ? 2.423 26.793 5.256 1.00 81.56 173 ASP A CA 1
ATOM 1364 C C . ASP A 1 173 ? 3.315 28.047 5.233 1.00 81.56 173 ASP A C 1
ATOM 1366 O O . ASP A 1 173 ? 4.020 28.320 4.261 1.00 81.56 173 ASP A O 1
ATOM 1370 N N . SER A 1 174 ? 3.298 28.803 6.327 1.00 76.25 174 SER A N 1
ATOM 1371 C CA . SER A 1 174 ? 4.005 30.078 6.499 1.00 76.25 174 SER A CA 1
ATOM 1372 C C . SER A 1 174 ? 5.535 29.970 6.411 1.00 76.25 174 SER A C 1
ATOM 1374 O O . SER A 1 174 ? 6.208 30.975 6.198 1.00 76.25 174 SER A O 1
ATOM 1376 N N . GLY A 1 175 ? 6.088 28.759 6.537 1.00 85.44 175 GLY A N 1
ATOM 1377 C CA . GLY A 1 175 ? 7.509 28.470 6.331 1.00 85.44 175 GLY A CA 1
ATOM 1378 C C . GLY A 1 175 ? 7.916 28.200 4.876 1.00 85.44 175 GLY A C 1
ATOM 1379 O O . GLY A 1 175 ? 9.102 27.998 4.613 1.00 85.44 175 GLY A O 1
ATOM 1380 N N . VAL A 1 176 ? 6.974 28.162 3.924 1.00 87.69 176 VAL A N 1
ATOM 1381 C CA . VAL A 1 176 ? 7.295 27.929 2.508 1.00 87.69 176 VAL A CA 1
ATOM 1382 C C . VAL A 1 176 ? 7.863 29.208 1.899 1.00 87.69 176 VAL A C 1
ATOM 1384 O O . VAL A 1 176 ? 7.148 30.176 1.647 1.00 87.69 176 VAL A O 1
ATOM 1387 N N . VAL A 1 177 ? 9.167 29.196 1.634 1.00 83.44 177 VAL A N 1
ATOM 1388 C CA . VAL A 1 177 ? 9.843 30.271 0.907 1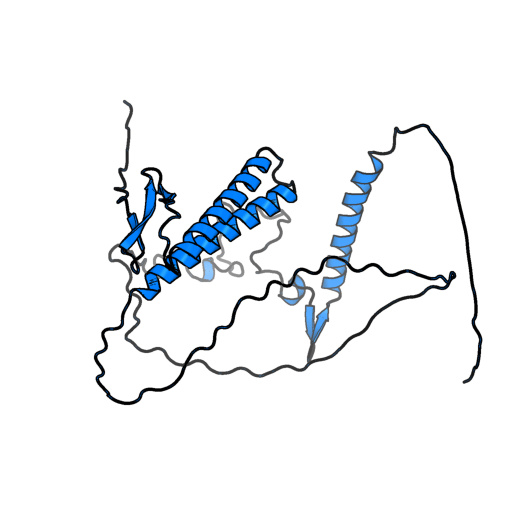.00 83.44 177 VAL A CA 1
ATOM 1389 C C . VAL A 1 177 ? 9.607 30.066 -0.586 1.00 83.44 177 VAL A C 1
ATOM 1391 O O . VAL A 1 177 ? 10.145 29.139 -1.194 1.00 83.44 177 VAL A O 1
ATOM 1394 N N . PHE A 1 178 ? 8.791 30.930 -1.183 1.00 81.00 178 PHE A N 1
ATOM 1395 C CA . PHE A 1 178 ? 8.675 31.015 -2.633 1.00 81.00 178 PHE A CA 1
ATOM 1396 C C . PHE A 1 178 ? 9.868 31.802 -3.153 1.00 81.00 178 PHE A C 1
ATOM 1398 O O . PHE A 1 178 ? 9.983 32.999 -2.907 1.00 81.00 178 PHE A O 1
ATOM 1405 N N . TYR A 1 179 ? 10.774 31.120 -3.843 1.00 78.44 179 TYR A N 1
ATOM 1406 C CA . TYR A 1 179 ? 11.843 31.799 -4.556 1.00 78.44 179 TYR A CA 1
ATOM 1407 C C . TYR A 1 179 ? 11.243 32.620 -5.696 1.00 78.44 179 TYR A C 1
ATOM 1409 O O . TYR A 1 179 ? 10.396 32.124 -6.447 1.00 78.44 179 TYR A O 1
ATOM 1417 N N . ASP A 1 180 ? 11.693 33.865 -5.831 1.00 79.31 180 ASP A N 1
ATOM 1418 C CA . ASP A 1 180 ? 11.303 34.704 -6.954 1.00 79.31 180 ASP A CA 1
ATOM 1419 C C . ASP A 1 180 ? 11.717 34.026 -8.257 1.00 79.31 180 ASP A C 1
ATOM 1421 O O . ASP A 1 180 ? 12.818 33.471 -8.361 1.00 79.31 180 ASP A O 1
ATOM 1425 N N . LYS A 1 181 ? 10.840 34.089 -9.264 1.00 71.19 181 LYS A N 1
ATOM 1426 C CA . LYS A 1 181 ? 11.058 33.464 -10.580 1.00 71.19 181 LYS A CA 1
ATOM 1427 C C . LYS A 1 181 ? 12.381 33.884 -11.227 1.00 71.19 181 LYS A C 1
ATOM 1429 O O . LYS A 1 181 ? 12.931 33.131 -12.015 1.00 71.19 181 LYS A O 1
ATOM 1434 N N . GLU A 1 182 ? 12.888 35.059 -10.868 1.00 78.38 182 GLU A N 1
ATOM 1435 C CA . GLU A 1 182 ? 14.148 35.622 -11.360 1.00 78.38 182 GLU A CA 1
ATOM 1436 C C . GLU A 1 182 ? 15.389 35.009 -10.689 1.00 78.38 182 GLU A C 1
ATOM 1438 O O . GLU A 1 182 ? 16.465 34.991 -11.278 1.00 78.38 182 GLU A O 1
ATOM 1443 N N . SER A 1 183 ? 15.243 34.483 -9.468 1.00 79.44 183 SER A N 1
ATOM 1444 C CA . SER A 1 183 ? 16.318 33.811 -8.719 1.00 79.44 183 SER A CA 1
ATOM 1445 C C . SER A 1 183 ? 16.401 32.307 -9.000 1.00 79.44 183 SER A C 1
ATOM 1447 O O . SER A 1 183 ? 17.406 31.660 -8.696 1.00 79.44 183 SER A O 1
ATOM 1449 N N . GLY A 1 184 ? 15.337 31.744 -9.577 1.00 76.31 184 GLY A N 1
ATOM 1450 C CA . GLY A 1 184 ? 15.274 30.354 -9.996 1.00 76.31 184 GLY A CA 1
ATOM 1451 C C . GLY A 1 184 ? 16.062 30.092 -11.276 1.00 76.31 184 GLY A C 1
ATOM 1452 O O . GLY A 1 184 ? 16.357 30.980 -12.072 1.00 76.31 184 GLY A O 1
ATOM 1453 N N . ARG A 1 185 ? 16.384 28.820 -11.503 1.00 79.06 185 ARG A N 1
ATOM 1454 C CA . ARG A 1 185 ? 16.863 28.367 -12.809 1.00 79.06 185 ARG A CA 1
ATOM 1455 C C . ARG A 1 185 ? 15.723 28.558 -13.830 1.00 79.06 185 ARG A C 1
ATOM 1457 O O . ARG A 1 185 ? 14.604 28.163 -13.508 1.00 79.06 185 ARG A O 1
ATOM 1464 N N . PRO A 1 186 ? 15.964 29.141 -15.019 1.00 84.00 186 PRO A N 1
ATOM 1465 C CA . PRO A 1 186 ? 14.907 29.325 -16.010 1.00 84.00 186 PRO A CA 1
ATOM 1466 C C . PRO A 1 186 ? 14.388 27.970 -16.507 1.00 84.00 186 PRO A C 1
ATOM 1468 O O . PRO A 1 186 ? 15.141 26.989 -16.538 1.00 84.00 186 PRO A O 1
ATOM 1471 N N . ASP A 1 187 ? 13.117 27.915 -16.907 1.00 78.62 187 ASP A N 1
ATOM 1472 C CA . ASP A 1 187 ? 12.447 26.687 -17.361 1.00 78.62 187 ASP A CA 1
ATOM 1473 C C . ASP A 1 187 ? 13.223 26.013 -18.507 1.00 78.62 187 ASP A C 1
ATOM 1475 O O . ASP A 1 187 ? 13.385 24.789 -18.545 1.00 78.62 187 ASP A O 1
ATOM 1479 N N . GLU A 1 188 ? 13.806 26.814 -19.401 1.00 83.31 188 GLU A N 1
ATOM 1480 C CA . GLU A 1 188 ? 14.631 26.354 -20.515 1.00 83.31 188 GLU A CA 1
ATOM 1481 C C . GLU A 1 188 ? 15.857 25.569 -20.043 1.00 83.31 188 GLU A C 1
ATOM 1483 O O . GLU A 1 188 ? 16.250 24.603 -20.693 1.00 83.31 188 GLU A O 1
ATOM 1488 N N . ALA A 1 189 ? 16.444 25.920 -18.899 1.00 82.25 189 ALA A N 1
ATOM 1489 C CA . ALA A 1 189 ? 17.614 25.230 -18.366 1.00 82.25 189 ALA A CA 1
ATOM 1490 C C . ALA A 1 189 ? 17.270 23.872 -17.721 1.00 82.25 189 ALA A C 1
ATOM 1492 O O . ALA A 1 189 ?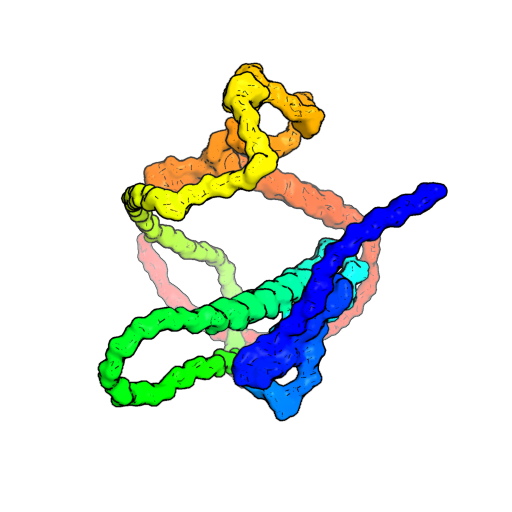 18.173 23.078 -17.442 1.00 82.25 189 ALA A O 1
ATOM 1493 N N . PHE A 1 190 ? 15.984 23.559 -17.523 1.00 78.38 190 PHE A N 1
ATOM 1494 C CA . PHE A 1 190 ? 15.520 22.206 -17.194 1.00 78.38 190 PHE A CA 1
ATOM 1495 C C . PHE A 1 190 ? 15.210 21.365 -18.438 1.00 78.38 190 PHE A C 1
ATOM 1497 O O . PHE A 1 190 ? 15.194 20.134 -18.358 1.00 78.38 190 PHE A O 1
ATOM 1504 N N . SER A 1 191 ? 15.010 21.997 -19.596 1.00 80.56 191 SER A N 1
ATOM 1505 C CA . SER A 1 191 ? 14.734 21.297 -20.846 1.00 80.56 191 SER A CA 1
ATOM 1506 C C . SER A 1 191 ? 16.015 20.764 -21.474 1.00 80.56 191 SER A C 1
ATOM 1508 O O . SER A 1 191 ? 16.833 21.527 -21.973 1.00 80.56 191 SER A O 1
ATOM 1510 N N . ARG A 1 192 ? 16.169 19.440 -21.548 1.00 73.88 192 ARG A N 1
ATOM 1511 C CA . ARG A 1 192 ? 17.337 18.792 -22.175 1.00 73.88 192 ARG A CA 1
ATOM 1512 C C . ARG A 1 192 ? 17.530 19.109 -23.663 1.00 73.88 192 ARG A C 1
ATOM 1514 O O . ARG A 1 192 ? 18.607 18.853 -24.190 1.00 73.88 192 ARG A O 1
ATOM 1521 N N . SER A 1 193 ? 16.491 19.591 -24.350 1.00 78.06 193 SER A N 1
ATOM 1522 C CA . SER A 1 193 ? 16.587 20.035 -25.747 1.00 78.06 193 SER A CA 1
ATOM 1523 C C . SER A 1 193 ? 17.092 21.474 -25.877 1.00 78.06 193 SER A C 1
ATOM 1525 O O . SER A 1 193 ? 17.448 21.896 -26.977 1.00 78.06 193 SER A O 1
ATOM 1527 N N . SER A 1 194 ? 17.121 22.226 -24.775 1.00 84.69 194 SER A N 1
ATOM 1528 C CA . SER A 1 194 ? 17.699 23.562 -24.736 1.00 84.69 194 SER A CA 1
ATOM 1529 C C . SER A 1 194 ? 19.221 23.496 -24.797 1.00 84.69 194 SER A C 1
ATOM 1531 O O . SER A 1 194 ? 19.850 22.585 -24.258 1.00 84.69 194 SER A O 1
ATOM 1533 N N . LYS A 1 195 ? 19.816 24.517 -25.414 1.00 84.00 195 LYS A N 1
ATOM 1534 C CA . LYS A 1 195 ? 21.272 24.706 -25.451 1.00 84.00 195 LYS A CA 1
ATOM 1535 C C . LYS A 1 195 ? 21.847 25.009 -24.065 1.00 84.00 195 LYS A C 1
ATOM 1537 O O . LYS A 1 195 ? 23.000 24.680 -23.812 1.00 84.00 195 LYS A O 1
ATOM 1542 N N . ASP A 1 196 ? 21.026 25.562 -23.174 1.00 84.12 196 ASP A N 1
ATOM 1543 C CA . ASP A 1 196 ? 21.430 25.990 -21.829 1.00 84.12 196 ASP A CA 1
ATOM 1544 C C . ASP A 1 196 ? 21.227 24.893 -20.769 1.00 84.12 196 ASP A C 1
ATOM 1546 O O . ASP A 1 196 ? 21.374 25.122 -19.563 1.00 84.12 196 ASP A O 1
ATOM 1550 N N . TYR A 1 197 ? 20.880 23.675 -21.196 1.00 84.06 197 TYR A N 1
ATOM 1551 C CA . TYR A 1 197 ? 20.747 22.544 -20.292 1.00 84.06 197 TYR A CA 1
ATOM 1552 C C . TYR A 1 197 ? 22.106 22.122 -19.733 1.00 84.06 197 TYR A C 1
ATOM 1554 O O . TYR A 1 197 ? 22.916 21.478 -20.399 1.00 84.06 197 TYR A O 1
ATOM 1562 N N . VAL A 1 198 ? 22.327 22.416 -18.453 1.00 82.44 198 VAL A N 1
ATOM 1563 C CA . VAL A 1 198 ? 23.463 21.861 -17.705 1.00 82.44 198 VAL A CA 1
ATOM 1564 C C . VAL A 1 198 ? 23.018 20.569 -17.034 1.00 82.44 198 VAL A C 1
ATOM 1566 O O . VAL A 1 198 ? 22.078 20.576 -16.229 1.00 82.44 198 VAL A O 1
ATOM 1569 N N . ARG A 1 199 ? 23.705 19.473 -17.370 1.00 79.62 199 ARG A N 1
ATOM 1570 C CA . ARG A 1 199 ? 23.539 18.155 -16.750 1.00 79.62 199 ARG A CA 1
ATOM 1571 C C . ARG A 1 199 ? 23.805 18.240 -15.244 1.00 79.62 199 ARG A C 1
ATOM 1573 O O . ARG A 1 199 ? 24.731 18.917 -14.805 1.00 79.62 199 ARG A O 1
ATOM 1580 N N . GLY A 1 200 ? 22.997 17.541 -14.450 1.00 81.31 200 GLY A N 1
ATOM 1581 C CA . GLY A 1 200 ? 23.233 17.436 -13.009 1.00 81.31 200 GLY A CA 1
ATOM 1582 C C . GLY A 1 200 ? 24.555 16.725 -12.704 1.00 81.31 200 GLY A C 1
ATOM 1583 O O . GLY A 1 200 ? 25.033 15.926 -13.503 1.00 81.31 200 GLY A O 1
ATOM 1584 N N . ARG A 1 201 ? 25.123 16.968 -11.517 1.00 82.75 201 ARG A N 1
ATOM 1585 C CA . ARG A 1 201 ? 26.404 16.382 -11.069 1.00 82.75 201 ARG A CA 1
ATOM 1586 C C . ARG A 1 201 ? 26.464 14.849 -11.164 1.00 82.75 201 ARG A C 1
ATOM 1588 O O . ARG A 1 201 ? 27.539 14.301 -11.366 1.00 82.75 201 ARG A O 1
ATOM 1595 N N . ASN A 1 202 ? 25.317 14.183 -11.032 1.00 76.50 202 ASN A N 1
ATOM 1596 C CA . ASN A 1 202 ? 25.191 12.724 -11.083 1.00 76.50 202 ASN A CA 1
ATOM 1597 C C . ASN A 1 202 ? 24.653 12.217 -12.433 1.00 76.50 202 ASN A C 1
ATOM 1599 O O . ASN A 1 202 ? 24.257 11.058 -12.539 1.00 76.50 202 ASN A O 1
ATOM 1603 N N . ALA A 1 203 ? 24.559 13.076 -13.451 1.00 77.50 203 ALA A N 1
ATOM 1604 C CA . ALA A 1 203 ? 24.133 12.648 -14.774 1.00 77.50 203 ALA A CA 1
ATOM 1605 C C . ALA A 1 203 ? 25.223 11.773 -15.424 1.00 77.50 203 ALA A C 1
ATOM 1607 O O . ALA A 1 203 ? 26.409 12.075 -15.270 1.00 77.50 203 ALA A O 1
ATOM 1608 N N . PRO A 1 204 ? 24.849 10.733 -16.189 1.00 76.00 204 PRO A N 1
ATOM 1609 C CA . PRO A 1 204 ? 25.813 9.922 -16.919 1.00 76.00 204 PRO A CA 1
ATOM 1610 C C . PRO A 1 204 ? 26.683 10.762 -17.865 1.00 76.00 204 PRO A C 1
ATOM 1612 O O . PRO A 1 204 ? 26.197 11.674 -18.552 1.00 76.00 204 PRO A O 1
ATOM 1615 N N . THR A 1 205 ? 27.975 10.438 -17.910 1.00 77.56 205 THR A N 1
ATOM 1616 C CA . THR A 1 205 ? 28.935 11.027 -18.848 1.00 77.56 205 THR A CA 1
ATOM 1617 C C . THR A 1 205 ? 28.612 10.620 -20.287 1.00 77.56 205 THR A C 1
ATOM 1619 O O . THR A 1 205 ? 28.019 9.571 -20.549 1.00 77.56 205 THR A O 1
ATOM 1622 N N . GLU A 1 206 ? 28.951 11.486 -21.244 1.00 72.81 206 GLU A N 1
ATOM 1623 C CA . GLU A 1 206 ? 28.735 11.213 -22.668 1.00 72.81 206 GLU A CA 1
ATOM 1624 C C . GLU A 1 206 ? 29.548 9.990 -23.113 1.00 72.81 206 GLU A C 1
ATOM 1626 O O . GLU A 1 206 ? 30.722 9.868 -22.776 1.00 72.81 206 GLU A O 1
ATOM 1631 N N . GLY A 1 207 ? 28.907 9.069 -23.840 1.00 71.25 207 GLY A N 1
ATOM 1632 C CA . GLY A 1 207 ? 29.527 7.832 -24.330 1.00 71.25 207 GLY A CA 1
ATOM 1633 C C . GLY A 1 207 ? 29.079 6.553 -23.619 1.00 71.25 207 GLY A C 1
ATOM 1634 O O . GLY A 1 207 ? 29.299 5.468 -24.149 1.00 71.25 207 GLY A O 1
ATOM 1635 N N . TYR A 1 208 ? 28.388 6.650 -22.480 1.00 66.12 208 TYR A N 1
ATOM 1636 C CA . TYR A 1 208 ? 27.769 5.478 -21.864 1.00 66.12 208 TYR A CA 1
ATOM 1637 C C . TYR A 1 208 ? 26.350 5.260 -22.391 1.00 66.12 208 TYR A C 1
ATOM 1639 O O . TYR A 1 208 ? 25.487 6.133 -22.290 1.00 66.12 208 TYR A O 1
ATOM 1647 N N . HIS A 1 209 ? 26.106 4.060 -22.918 1.00 58.88 209 HIS A N 1
ATOM 1648 C CA . HIS A 1 209 ? 24.806 3.581 -23.392 1.00 58.88 209 HIS A CA 1
ATOM 1649 C C . HIS A 1 209 ? 23.890 3.193 -22.216 1.00 58.88 209 HIS A C 1
ATOM 1651 O O . HIS A 1 209 ? 23.338 2.099 -22.162 1.00 58.88 209 HIS A O 1
ATOM 1657 N N . PHE A 1 210 ? 23.722 4.077 -21.232 1.00 62.56 210 PHE A N 1
ATOM 1658 C CA . PHE A 1 210 ? 22.626 3.900 -20.286 1.00 62.56 210 PHE A CA 1
ATOM 1659 C C . PHE A 1 210 ? 21.326 4.235 -21.012 1.00 62.56 210 PHE A C 1
ATOM 1661 O O . PHE A 1 210 ? 21.231 5.272 -21.672 1.00 62.56 210 PHE A O 1
ATOM 1668 N N . LEU A 1 211 ? 20.344 3.335 -20.917 1.00 56.72 211 LEU A N 1
ATOM 1669 C CA . LEU A 1 211 ? 18.988 3.561 -21.405 1.00 56.72 211 LEU A CA 1
ATOM 1670 C C . LEU A 1 211 ? 18.487 4.886 -20.830 1.00 56.72 211 LEU A C 1
ATOM 1672 O O . LEU A 1 211 ? 18.228 5.010 -19.634 1.00 56.72 211 LEU A O 1
ATOM 1676 N N . ASP A 1 212 ? 18.401 5.893 -21.692 1.00 54.84 212 ASP A N 1
ATOM 1677 C CA . ASP A 1 212 ? 17.885 7.199 -21.335 1.00 54.84 212 ASP A CA 1
ATOM 1678 C C . ASP A 1 212 ? 16.371 7.089 -21.124 1.00 54.84 212 ASP A C 1
ATOM 1680 O O . ASP A 1 212 ? 15.573 7.260 -22.046 1.00 54.84 212 ASP A O 1
ATOM 1684 N N . THR A 1 213 ? 15.965 6.763 -19.899 1.00 57.38 213 THR A N 1
ATOM 1685 C CA . THR A 1 213 ? 14.553 6.621 -19.515 1.00 57.38 213 THR A CA 1
ATOM 1686 C C . THR A 1 213 ? 13.832 7.961 -19.393 1.00 57.38 213 THR A C 1
ATOM 1688 O O . THR A 1 213 ? 12.621 7.985 -19.194 1.00 57.38 213 THR A O 1
ATOM 1691 N N . SER A 1 214 ? 14.535 9.089 -19.546 1.00 57.41 214 SER A N 1
ATOM 1692 C CA . SER A 1 214 ? 13.930 10.421 -19.417 1.00 57.41 214 SER A CA 1
ATOM 1693 C C . SER A 1 214 ? 13.062 10.832 -20.617 1.00 57.41 214 SER A C 1
ATOM 1695 O O . SER A 1 214 ? 12.470 11.909 -20.602 1.00 57.41 214 SER A O 1
ATOM 1697 N N . GLY A 1 215 ? 12.973 9.991 -21.656 1.00 56.56 215 GLY A N 1
ATOM 1698 C CA . GLY A 1 215 ? 11.973 10.114 -22.721 1.00 56.56 215 GLY A CA 1
ATOM 1699 C C . GLY A 1 215 ? 12.190 11.259 -23.715 1.00 56.56 215 GLY A C 1
ATOM 1700 O O . GLY A 1 215 ? 11.298 11.547 -24.506 1.00 56.56 215 GLY A O 1
ATOM 1701 N N . LEU A 1 216 ? 13.351 11.924 -23.703 1.00 59.06 216 LEU A N 1
ATOM 1702 C CA . LEU A 1 216 ? 13.583 13.087 -24.565 1.00 59.06 216 LEU A CA 1
ATOM 1703 C C . LEU A 1 216 ? 13.877 12.721 -26.033 1.00 59.06 216 LEU A C 1
ATOM 1705 O O . LEU A 1 216 ? 13.480 13.447 -26.940 1.00 59.06 216 LEU A O 1
ATOM 1709 N N . SER A 1 217 ? 14.597 11.627 -26.290 1.00 55.16 217 SER A N 1
ATOM 1710 C CA . SER A 1 217 ? 15.119 11.310 -27.633 1.00 55.16 217 SER A CA 1
ATOM 1711 C C . SER A 1 217 ? 14.369 10.190 -28.355 1.00 55.16 217 SER A C 1
ATOM 1713 O O . SER A 1 217 ? 14.551 9.992 -29.560 1.00 55.16 217 SER A O 1
ATOM 1715 N N . THR A 1 218 ? 13.493 9.466 -27.662 1.00 60.19 218 THR A N 1
ATOM 1716 C CA . THR A 1 218 ? 12.666 8.430 -28.269 1.00 60.19 218 THR A CA 1
ATOM 1717 C C . THR A 1 218 ? 11.283 9.008 -28.527 1.00 60.19 218 THR A C 1
ATOM 1719 O O . THR A 1 218 ? 10.479 9.212 -27.622 1.00 60.19 218 THR A O 1
ATOM 1722 N N . THR A 1 219 ? 10.975 9.294 -29.797 1.00 68.44 219 THR A N 1
ATOM 1723 C CA . THR A 1 219 ? 9.570 9.506 -30.171 1.00 68.44 219 THR A CA 1
ATOM 1724 C C . THR A 1 219 ? 8.769 8.313 -29.653 1.00 68.44 219 THR A C 1
ATOM 1726 O O . THR A 1 219 ? 9.259 7.185 -29.706 1.00 68.44 219 THR A O 1
ATOM 1729 N N . ALA A 1 220 ? 7.551 8.533 -29.149 1.00 68.19 220 ALA A N 1
ATOM 1730 C CA . ALA A 1 220 ? 6.727 7.445 -28.611 1.00 68.19 220 ALA A CA 1
ATOM 1731 C C . ALA A 1 220 ? 6.649 6.249 -29.585 1.00 68.19 220 ALA A C 1
ATOM 1733 O O . ALA A 1 220 ? 6.704 5.098 -29.173 1.00 68.19 220 ALA A O 1
ATOM 1734 N N . THR A 1 221 ? 6.644 6.523 -30.892 1.00 74.75 221 THR A N 1
ATOM 1735 C CA . THR A 1 221 ? 6.715 5.515 -31.956 1.00 74.75 221 THR A CA 1
ATOM 1736 C C . THR A 1 221 ? 7.968 4.635 -31.911 1.00 74.75 221 THR A C 1
ATOM 1738 O O . THR A 1 221 ? 7.868 3.438 -32.156 1.00 74.75 221 THR A O 1
ATOM 1741 N N . ARG A 1 222 ? 9.140 5.212 -31.624 1.00 73.19 222 ARG A N 1
ATOM 1742 C CA . ARG A 1 222 ? 10.410 4.485 -31.499 1.00 73.19 222 ARG A CA 1
ATOM 1743 C C . ARG A 1 222 ? 10.499 3.739 -30.172 1.00 73.19 222 ARG A C 1
ATOM 1745 O O . ARG A 1 222 ? 10.999 2.626 -30.146 1.00 73.19 222 ARG A O 1
ATOM 1752 N N . PHE A 1 223 ? 10.005 4.342 -29.088 1.00 73.38 223 PHE A N 1
ATOM 1753 C CA . PHE A 1 223 ? 10.028 3.715 -27.764 1.00 73.38 223 PHE A CA 1
ATOM 1754 C C . PHE A 1 223 ? 9.102 2.500 -27.690 1.00 73.38 223 PHE A C 1
ATOM 1756 O O . PHE A 1 223 ? 9.522 1.429 -27.278 1.00 73.38 223 PHE A O 1
ATOM 1763 N N . PHE A 1 224 ? 7.849 2.660 -28.116 1.00 79.06 224 PHE A N 1
ATOM 1764 C CA . PHE A 1 224 ? 6.866 1.580 -28.062 1.00 79.06 224 PHE A CA 1
ATOM 1765 C C . PHE A 1 224 ? 6.896 0.682 -29.299 1.00 79.06 224 PHE A C 1
ATOM 1767 O O . PHE A 1 224 ? 6.138 -0.278 -29.362 1.00 79.06 224 PHE A O 1
ATOM 1774 N N . GLY A 1 225 ? 7.679 1.033 -30.325 1.00 79.88 225 GLY A N 1
ATOM 1775 C CA . GLY A 1 225 ? 7.693 0.293 -31.583 1.00 79.88 225 GLY A CA 1
ATOM 1776 C C . GLY A 1 225 ? 6.335 0.254 -32.293 1.00 79.88 225 GLY A C 1
ATOM 1777 O O . GLY A 1 225 ? 6.147 -0.566 -33.181 1.00 79.88 225 GLY A O 1
ATOM 1778 N N . ILE A 1 226 ? 5.368 1.102 -31.919 1.00 84.69 226 ILE A N 1
ATOM 1779 C CA . ILE A 1 226 ? 4.012 1.127 -32.484 1.00 84.69 226 ILE A CA 1
ATOM 1780 C C . ILE A 1 226 ? 3.660 2.530 -32.966 1.00 84.69 226 ILE A C 1
ATOM 1782 O O . ILE A 1 226 ? 3.848 3.532 -32.276 1.00 84.69 226 ILE A O 1
ATOM 1786 N N . LYS A 1 227 ? 3.097 2.616 -34.169 1.00 88.62 227 LYS A N 1
ATOM 1787 C CA . LYS A 1 227 ? 2.588 3.858 -34.750 1.00 88.62 227 LYS A CA 1
ATOM 1788 C C . LYS A 1 227 ? 1.084 3.752 -34.934 1.00 88.62 227 LYS A C 1
ATOM 1790 O O . LYS A 1 227 ? 0.585 2.771 -35.481 1.00 88.62 227 LYS A O 1
ATOM 1795 N N . LYS A 1 228 ? 0.340 4.786 -34.542 1.00 89.19 228 LYS A N 1
ATOM 1796 C CA . LYS A 1 228 ? -1.092 4.852 -34.850 1.00 89.19 228 LYS A CA 1
ATOM 1797 C C . LYS A 1 228 ? -1.281 5.075 -36.353 1.00 89.19 228 LYS A C 1
ATOM 1799 O O . LYS A 1 228 ? -0.959 6.144 -36.867 1.00 89.19 228 LYS A O 1
ATOM 1804 N N . HIS A 1 229 ? -1.814 4.079 -37.053 1.00 85.44 229 HIS A N 1
ATOM 1805 C CA . HIS A 1 229 ? -2.153 4.155 -38.469 1.00 85.44 229 HIS A CA 1
ATOM 1806 C C . HIS A 1 229 ? -3.673 4.049 -38.643 1.00 85.44 229 HIS A C 1
ATOM 1808 O O . HIS A 1 229 ? -4.288 3.013 -38.384 1.00 85.44 229 HIS A O 1
ATOM 1814 N N . ARG A 1 230 ? -4.300 5.148 -39.084 1.00 88.81 230 ARG A N 1
ATOM 1815 C CA . ARG A 1 230 ? -5.762 5.292 -39.220 1.00 88.81 230 ARG A CA 1
ATOM 1816 C C . ARG A 1 230 ? -6.508 4.920 -37.923 1.00 88.81 230 ARG A C 1
ATOM 1818 O O . ARG A 1 230 ? -6.552 5.725 -36.995 1.00 88.81 230 ARG A O 1
ATOM 1825 N N . LYS A 1 231 ? -7.099 3.720 -37.866 1.00 89.12 231 LYS A N 1
ATOM 1826 C CA . LYS A 1 231 ? -7.948 3.232 -36.765 1.00 89.12 231 LYS A CA 1
ATOM 1827 C C . LYS A 1 231 ? -7.229 2.288 -35.788 1.00 89.12 231 LYS A C 1
ATOM 1829 O O . LYS A 1 231 ? -7.845 1.909 -34.802 1.00 89.12 231 LYS A O 1
ATOM 1834 N N . GLY A 1 232 ? -5.964 1.931 -36.024 1.00 87.50 232 GLY A N 1
ATOM 1835 C CA . GLY A 1 232 ? -5.240 0.954 -35.201 1.00 87.50 232 GLY A CA 1
ATOM 1836 C C . GLY A 1 232 ? -3.811 1.370 -34.869 1.00 87.50 232 GLY A C 1
ATOM 1837 O O . GLY A 1 232 ? -3.267 2.302 -35.463 1.00 87.50 232 GLY A O 1
ATOM 1838 N N . TRP A 1 233 ? -3.212 0.678 -33.905 1.00 90.44 233 TRP A N 1
ATOM 1839 C CA . TRP A 1 233 ? -1.777 0.732 -33.637 1.00 90.44 233 TRP A CA 1
ATOM 1840 C C . TRP A 1 233 ? -1.105 -0.358 -34.467 1.00 90.44 233 TRP A C 1
ATOM 1842 O O . TRP A 1 233 ? -1.537 -1.504 -34.432 1.00 90.44 233 TRP A O 1
ATOM 1852 N N . VAL A 1 234 ? -0.110 0.015 -35.266 1.00 90.38 234 VAL A N 1
ATOM 1853 C CA . VAL A 1 234 ? 0.638 -0.904 -36.125 1.00 90.38 234 VAL A CA 1
ATOM 1854 C C . VAL A 1 234 ? 2.082 -0.899 -35.657 1.00 90.38 234 VAL A C 1
ATOM 1856 O O . VAL A 1 234 ? 2.683 0.170 -35.532 1.00 90.38 234 VAL A O 1
ATOM 1859 N N . GLU A 1 235 ? 2.622 -2.083 -35.399 1.00 88.81 235 GLU A N 1
ATOM 1860 C CA . GLU A 1 235 ? 4.036 -2.266 -35.083 1.00 88.81 235 GLU A CA 1
ATOM 1861 C C . GLU A 1 235 ? 4.908 -1.757 -36.230 1.00 88.81 235 GLU A C 1
ATOM 1863 O O . GLU A 1 235 ? 4.707 -2.088 -37.403 1.00 88.81 235 GLU A O 1
ATOM 1868 N N . THR A 1 236 ? 5.877 -0.918 -35.893 1.00 88.00 236 THR A N 1
ATOM 1869 C CA . THR A 1 236 ? 6.881 -0.433 -36.823 1.00 88.00 236 THR A CA 1
ATOM 1870 C C . THR A 1 236 ? 7.942 -1.503 -37.039 1.00 88.00 236 THR A C 1
ATOM 1872 O O . THR A 1 236 ? 8.188 -2.361 -36.192 1.00 88.00 236 THR A O 1
ATOM 1875 N N . LYS A 1 237 ? 8.602 -1.438 -38.199 1.00 87.12 237 LYS A N 1
ATOM 1876 C CA . LYS A 1 237 ? 9.741 -2.306 -38.516 1.00 87.12 237 LYS A CA 1
ATOM 1877 C C . LYS A 1 237 ? 10.837 -2.201 -37.444 1.00 87.12 237 LYS A C 1
ATOM 1879 O O . LYS A 1 237 ? 11.374 -3.217 -37.029 1.00 87.12 237 LYS A O 1
ATOM 1884 N N . GLU A 1 238 ? 11.075 -0.988 -36.947 1.00 82.56 238 GLU A N 1
ATOM 1885 C CA . GLU A 1 238 ? 12.030 -0.709 -35.868 1.00 82.56 238 GLU A CA 1
ATOM 1886 C C . GLU A 1 238 ? 11.656 -1.408 -34.552 1.00 82.56 238 GLU A C 1
ATOM 1888 O O . GLU A 1 238 ? 12.523 -1.998 -33.918 1.00 82.56 238 GLU A O 1
ATOM 1893 N N . GLY A 1 239 ? 10.373 -1.397 -34.160 1.00 83.06 239 GLY A N 1
ATOM 1894 C CA . GLY A 1 239 ? 9.904 -2.102 -32.961 1.00 83.06 239 GLY A CA 1
ATOM 1895 C C . GLY A 1 239 ? 10.164 -3.605 -33.034 1.00 83.06 239 GLY A C 1
ATOM 1896 O O . GLY A 1 239 ? 10.741 -4.185 -32.120 1.00 83.06 239 GLY A O 1
ATOM 1897 N N . LYS A 1 240 ? 9.840 -4.215 -34.180 1.00 83.31 240 LYS A N 1
ATOM 1898 C CA . LYS A 1 240 ? 10.065 -5.650 -34.415 1.00 83.31 240 LYS A CA 1
ATOM 1899 C C . LYS A 1 240 ? 11.538 -6.038 -34.392 1.00 83.31 240 LYS A C 1
ATOM 1901 O O . LYS A 1 240 ? 11.878 -7.115 -33.913 1.00 83.31 240 LYS A O 1
ATOM 1906 N N . GLU A 1 241 ? 12.408 -5.188 -34.932 1.00 86.00 241 GLU A N 1
ATOM 1907 C CA . GLU A 1 241 ? 13.852 -5.424 -34.914 1.00 86.00 241 GLU A CA 1
ATOM 1908 C C . GLU A 1 241 ? 14.411 -5.359 -33.485 1.00 86.00 241 GLU A C 1
ATOM 1910 O O . GLU A 1 241 ? 15.222 -6.212 -33.129 1.00 86.00 241 GLU A O 1
ATOM 1915 N N . MET A 1 242 ? 13.943 -4.424 -32.647 1.00 78.56 242 MET A N 1
ATOM 1916 C CA . MET A 1 242 ? 14.353 -4.359 -31.236 1.00 78.56 242 MET A CA 1
ATOM 1917 C C . MET A 1 242 ? 13.859 -5.564 -30.430 1.00 78.56 242 MET A C 1
ATOM 1919 O O . MET A 1 242 ? 14.637 -6.147 -29.677 1.00 78.56 242 MET A O 1
ATOM 1923 N N . ASP A 1 243 ? 12.612 -5.991 -30.631 1.00 82.81 243 ASP A N 1
ATOM 1924 C CA . ASP A 1 243 ? 12.078 -7.178 -29.956 1.00 82.81 243 ASP A CA 1
ATOM 1925 C C . ASP A 1 243 ? 12.831 -8.447 -30.377 1.00 82.81 243 ASP A C 1
ATOM 1927 O O . ASP A 1 243 ? 13.162 -9.289 -29.542 1.00 82.81 243 ASP A O 1
ATOM 1931 N N . ALA A 1 244 ? 13.180 -8.573 -31.662 1.00 85.75 244 ALA A N 1
ATOM 1932 C CA . ALA A 1 244 ? 13.990 -9.684 -32.153 1.00 85.75 244 ALA A CA 1
ATOM 1933 C C . ALA A 1 244 ? 15.410 -9.670 -31.567 1.00 85.75 244 ALA A C 1
ATOM 1935 O O . ALA A 1 244 ? 15.931 -10.724 -31.201 1.00 85.75 244 ALA A O 1
ATOM 1936 N N . GLN A 1 245 ? 16.033 -8.493 -31.444 1.00 85.50 245 GLN A N 1
ATOM 1937 C CA . GLN A 1 245 ? 17.334 -8.348 -30.787 1.00 85.50 245 GLN A CA 1
ATOM 1938 C C . GLN A 1 245 ? 17.263 -8.763 -29.317 1.00 85.50 245 GLN A C 1
ATOM 1940 O O . GLN A 1 245 ? 18.095 -9.554 -28.880 1.00 85.50 245 GLN A O 1
ATOM 1945 N N . TRP A 1 246 ? 16.234 -8.320 -28.590 1.00 83.81 246 TRP A N 1
ATOM 1946 C CA . TRP A 1 246 ? 16.030 -8.682 -27.189 1.00 83.81 246 TRP A CA 1
ATOM 1947 C C . TRP A 1 246 ? 15.812 -10.188 -27.002 1.00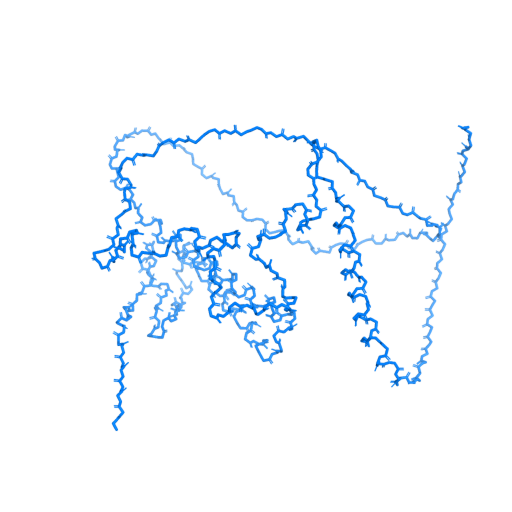 83.81 246 TRP A C 1
ATOM 1949 O O . TRP A 1 246 ? 16.391 -10.796 -26.102 1.00 83.81 246 TRP A O 1
ATOM 1959 N N . ILE A 1 247 ? 15.022 -10.820 -27.878 1.00 84.94 247 ILE A N 1
ATOM 1960 C CA . ILE A 1 247 ? 14.825 -12.275 -27.858 1.00 84.94 247 ILE A CA 1
ATOM 1961 C C . ILE A 1 247 ? 16.147 -12.988 -28.149 1.00 84.94 247 ILE A C 1
ATOM 1963 O O . ILE A 1 247 ? 16.506 -13.914 -27.424 1.00 84.94 247 ILE A O 1
ATOM 1967 N N . ASN A 1 248 ? 16.900 -12.562 -29.163 1.00 86.75 248 ASN A N 1
ATOM 1968 C CA . ASN A 1 248 ? 18.180 -13.180 -29.507 1.00 86.75 248 ASN A CA 1
ATOM 1969 C C . ASN A 1 248 ? 19.199 -13.063 -28.366 1.00 86.75 248 ASN A C 1
ATOM 1971 O O . ASN A 1 248 ? 19.849 -14.054 -28.041 1.00 86.75 248 ASN A O 1
ATOM 1975 N N . GLU A 1 249 ? 19.288 -11.901 -27.717 1.00 84.12 249 GLU A N 1
ATOM 1976 C CA . GLU A 1 249 ? 20.140 -11.671 -26.546 1.00 84.12 249 GLU A CA 1
ATOM 1977 C C . GLU A 1 249 ? 19.738 -12.585 -25.380 1.00 84.12 249 GLU A C 1
ATOM 1979 O O . GLU A 1 249 ? 20.557 -13.366 -24.897 1.00 84.12 249 GLU A O 1
ATOM 1984 N N . LYS A 1 250 ? 18.447 -12.621 -25.023 1.00 83.50 250 LYS A N 1
ATOM 1985 C CA . LYS A 1 250 ? 17.894 -13.538 -24.008 1.00 83.50 250 LYS A CA 1
ATOM 1986 C C . LYS A 1 250 ? 18.184 -15.008 -24.307 1.00 83.50 250 LYS A C 1
ATOM 1988 O O . LYS A 1 250 ? 18.410 -15.802 -23.393 1.00 83.50 250 LYS A O 1
ATOM 1993 N N . THR A 1 251 ? 18.132 -15.395 -25.578 1.00 80.81 251 THR A N 1
ATOM 1994 C CA . THR A 1 251 ? 18.369 -16.784 -25.993 1.00 80.81 251 THR A CA 1
ATOM 1995 C C . THR A 1 251 ? 19.861 -17.119 -25.942 1.00 80.81 251 THR A C 1
ATOM 1997 O O . THR A 1 251 ? 20.226 -18.208 -25.497 1.00 80.81 251 THR A O 1
ATOM 2000 N N . ALA A 1 252 ? 20.726 -16.170 -26.311 1.00 79.75 252 ALA A N 1
ATOM 2001 C CA . ALA A 1 252 ? 22.175 -16.298 -26.198 1.00 79.75 252 ALA A CA 1
ATOM 2002 C C . ALA A 1 252 ? 22.623 -16.404 -24.729 1.00 79.75 252 ALA A C 1
ATOM 2004 O O . ALA A 1 252 ? 23.373 -17.320 -24.391 1.00 79.75 252 ALA A O 1
ATOM 2005 N N . GLU A 1 253 ? 22.095 -15.559 -23.837 1.00 73.81 253 GLU A N 1
ATOM 2006 C CA . GLU A 1 253 ? 22.356 -15.630 -22.390 1.00 73.81 253 GLU A CA 1
ATOM 2007 C C . GLU A 1 253 ? 21.974 -16.998 -21.805 1.00 73.81 253 GLU A C 1
ATOM 2009 O O . GLU A 1 253 ? 22.710 -17.583 -21.004 1.00 73.81 253 GLU A O 1
ATOM 2014 N N . ARG A 1 254 ? 20.838 -17.554 -22.244 1.00 71.00 254 ARG A N 1
ATOM 2015 C CA . ARG A 1 254 ? 20.338 -18.846 -21.760 1.00 71.00 254 ARG A CA 1
ATOM 2016 C C . ARG A 1 254 ? 21.141 -20.033 -22.300 1.00 71.00 254 ARG A C 1
ATOM 2018 O O . ARG A 1 254 ? 21.351 -21.000 -21.570 1.00 71.00 254 ARG A O 1
ATOM 2025 N N . SER A 1 255 ? 21.630 -19.948 -23.538 1.00 71.88 255 SER A N 1
ATOM 2026 C CA . SER A 1 255 ? 22.490 -20.972 -24.144 1.00 71.88 255 SER A CA 1
ATOM 2027 C C . SER A 1 255 ? 23.830 -21.095 -23.415 1.00 71.88 255 SER A C 1
ATOM 2029 O O . SER A 1 255 ? 24.261 -22.212 -23.134 1.00 71.88 255 SER A O 1
ATOM 2031 N N . VAL A 1 256 ? 24.456 -19.968 -23.053 1.00 66.50 256 VAL A N 1
ATOM 2032 C CA . VAL A 1 256 ? 25.750 -19.934 -22.340 1.00 66.50 256 VAL A CA 1
ATOM 2033 C C . VAL A 1 256 ? 25.654 -20.572 -20.946 1.00 66.50 256 VAL A C 1
ATOM 2035 O O . VAL A 1 256 ? 26.608 -21.192 -20.479 1.00 66.50 256 VAL A O 1
ATOM 2038 N N . HIS A 1 257 ? 24.490 -20.490 -20.294 1.00 57.16 257 HIS A N 1
ATOM 2039 C CA . HIS A 1 257 ? 24.258 -21.148 -19.003 1.00 57.16 257 HIS A CA 1
ATOM 2040 C C . HIS A 1 257 ? 24.018 -22.663 -19.109 1.00 57.16 257 HIS A C 1
ATOM 2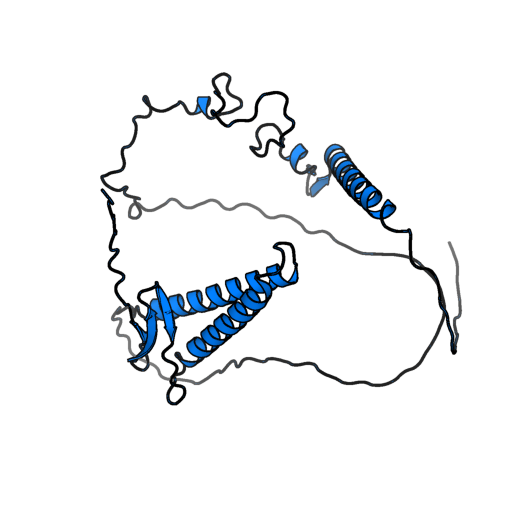042 O O . HIS A 1 257 ? 24.382 -23.399 -18.196 1.00 57.16 257 HIS A O 1
ATOM 2048 N N . SER A 1 258 ? 23.434 -23.149 -20.209 1.00 58.72 258 SER A N 1
ATOM 2049 C CA . SER A 1 258 ? 23.080 -24.572 -20.356 1.00 58.72 258 SER A CA 1
ATOM 2050 C C . SER A 1 258 ? 24.257 -25.489 -20.711 1.00 58.72 258 SER A C 1
ATOM 2052 O O . SER A 1 258 ? 24.276 -26.645 -20.302 1.00 58.72 258 SER A O 1
ATOM 2054 N N . SER A 1 259 ? 25.287 -24.986 -21.397 1.00 55.59 259 SER A N 1
ATOM 2055 C CA . SER A 1 259 ? 26.442 -25.797 -21.813 1.00 55.59 259 SER A CA 1
ATOM 2056 C C . SER A 1 259 ? 27.450 -26.091 -20.694 1.00 55.59 259 SER A C 1
ATOM 2058 O O . SER A 1 259 ? 28.471 -26.719 -20.953 1.00 55.59 259 SER A O 1
ATOM 2060 N N . SER A 1 260 ? 27.197 -25.636 -19.463 1.00 56.12 260 SER A N 1
ATOM 2061 C CA . SER A 1 260 ? 28.146 -25.772 -18.347 1.00 56.12 260 SER A CA 1
ATOM 2062 C C . SER A 1 260 ? 27.778 -26.859 -17.323 1.00 56.12 260 SER A C 1
ATOM 2064 O O . SER A 1 260 ? 28.508 -27.004 -16.346 1.00 56.12 260 SER A O 1
ATOM 2066 N N . GLN A 1 261 ? 26.681 -27.618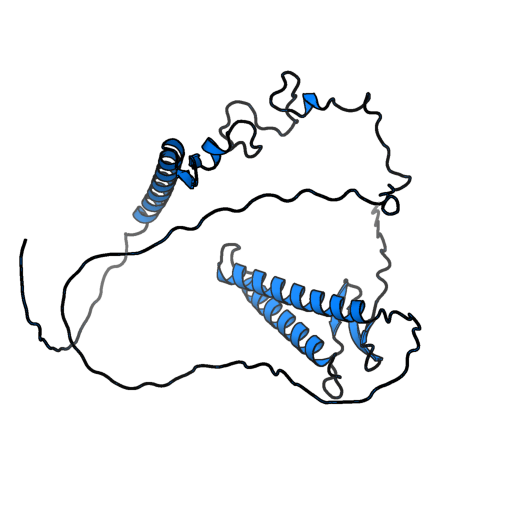 -17.499 1.00 54.91 261 GLN A N 1
ATOM 2067 C CA . GLN A 1 261 ? 26.206 -28.569 -16.470 1.00 54.91 261 GLN A CA 1
ATOM 2068 C C . GLN A 1 261 ? 26.115 -30.055 -16.860 1.00 54.91 261 GLN A C 1
ATOM 2070 O O . GLN A 1 261 ? 26.034 -30.882 -15.954 1.00 54.91 261 GLN A O 1
ATOM 2075 N N . ASP A 1 262 ? 26.239 -30.442 -18.132 1.00 52.25 262 ASP A N 1
ATOM 2076 C CA . ASP A 1 262 ? 26.184 -31.862 -18.524 1.00 52.25 262 ASP A CA 1
ATOM 2077 C C . ASP A 1 262 ? 27.569 -32.516 -18.599 1.00 52.25 262 ASP A C 1
ATOM 2079 O O . ASP A 1 262 ? 28.063 -32.901 -19.654 1.00 52.25 262 ASP A O 1
ATOM 2083 N N . HIS A 1 263 ? 28.179 -32.703 -17.431 1.00 52.69 263 HIS A N 1
ATOM 2084 C CA . HIS A 1 263 ? 29.122 -33.795 -17.199 1.00 52.69 263 HIS A CA 1
ATOM 2085 C C . HIS A 1 263 ? 28.979 -34.261 -15.750 1.00 52.69 263 HIS A C 1
ATOM 2087 O O . HIS A 1 263 ? 29.684 -33.761 -14.881 1.00 52.69 263 HIS A O 1
ATOM 2093 N N . THR A 1 264 ? 28.050 -35.192 -15.491 1.00 49.31 264 THR A N 1
ATOM 2094 C CA . THR A 1 264 ? 28.198 -36.387 -14.617 1.00 49.31 264 THR A CA 1
ATOM 2095 C C . THR A 1 264 ? 26.844 -36.895 -14.100 1.00 49.31 264 THR A C 1
ATOM 2097 O O . THR A 1 264 ? 26.397 -36.526 -13.024 1.00 49.31 264 THR A O 1
ATOM 2100 N N . ALA A 1 265 ? 26.216 -37.832 -14.812 1.00 47.09 265 ALA A N 1
ATOM 2101 C CA . ALA A 1 265 ? 25.319 -38.802 -14.178 1.00 47.09 265 ALA A CA 1
ATOM 2102 C C . ALA A 1 265 ? 25.246 -40.067 -15.036 1.00 47.09 265 ALA A C 1
ATOM 2104 O O . ALA A 1 265 ? 24.491 -40.165 -16.000 1.00 47.09 265 ALA A O 1
ATOM 2105 N N . GLY A 1 266 ? 26.105 -41.024 -14.698 1.00 43.47 266 GLY A N 1
ATOM 2106 C CA . GLY A 1 266 ? 25.999 -42.385 -15.186 1.00 43.47 266 GLY A CA 1
ATOM 2107 C C . GLY A 1 266 ? 25.000 -43.198 -14.364 1.00 43.47 266 GLY A C 1
ATOM 2108 O O . GLY A 1 266 ? 24.862 -42.999 -13.162 1.00 43.47 266 GLY A O 1
ATOM 2109 N N . LEU A 1 267 ? 24.453 -44.197 -15.059 1.00 44.97 267 LEU A N 1
ATOM 2110 C CA . LEU A 1 267 ? 24.072 -45.526 -14.573 1.00 44.97 267 LEU A CA 1
ATOM 2111 C C . LEU A 1 267 ? 22.748 -45.708 -13.814 1.00 44.97 267 LEU A C 1
ATOM 2113 O O . LEU A 1 267 ? 22.633 -45.445 -12.624 1.00 44.97 267 LEU A O 1
ATOM 2117 N N . GLY A 1 268 ? 21.850 -46.419 -14.507 1.00 47.19 268 GLY A N 1
ATOM 2118 C CA . GLY A 1 268 ? 20.990 -47.460 -13.936 1.00 47.19 268 GLY A CA 1
ATOM 2119 C C . GLY A 1 268 ? 19.506 -47.176 -14.156 1.00 47.19 268 GLY A C 1
ATOM 2120 O O . GLY A 1 268 ? 18.962 -46.313 -13.489 1.00 47.19 268 GLY A O 1
ATOM 2121 N N . LYS A 1 269 ? 18.862 -47.740 -15.192 1.00 51.44 269 LYS A N 1
ATOM 2122 C CA . LYS A 1 269 ? 18.189 -49.064 -15.175 1.00 51.44 269 LYS A CA 1
ATOM 2123 C C . LYS A 1 269 ? 17.093 -49.118 -14.093 1.00 51.44 269 LYS A C 1
ATOM 2125 O O . LYS A 1 269 ? 17.365 -48.836 -12.942 1.00 51.44 269 LYS A O 1
ATOM 2130 N N . ASP A 1 270 ? 15.859 -49.533 -14.336 1.00 47.44 270 ASP A N 1
ATOM 2131 C CA . ASP A 1 270 ? 15.382 -50.495 -15.316 1.00 47.44 270 ASP A CA 1
ATOM 2132 C C . ASP A 1 270 ? 13.843 -50.582 -15.191 1.00 47.44 270 ASP A C 1
ATOM 2134 O O . ASP A 1 270 ? 13.303 -50.461 -14.096 1.00 47.44 270 ASP A O 1
ATOM 2138 N N . THR A 1 271 ? 13.192 -50.952 -16.298 1.00 49.56 271 THR A N 1
ATOM 2139 C CA . THR A 1 271 ? 12.077 -51.921 -16.326 1.00 49.56 271 THR A CA 1
ATOM 2140 C C . THR A 1 271 ? 10.628 -51.465 -16.056 1.00 49.56 271 THR A C 1
ATOM 2142 O O . THR A 1 271 ? 10.179 -51.433 -14.920 1.00 49.56 271 THR A O 1
ATOM 2145 N N . ARG A 1 272 ? 9.898 -51.361 -17.191 1.00 49.00 272 ARG A N 1
ATOM 2146 C CA . ARG A 1 272 ? 8.616 -52.039 -17.548 1.00 49.00 272 ARG A CA 1
ATOM 2147 C C . ARG A 1 272 ? 7.361 -51.667 -16.732 1.00 49.00 272 ARG A C 1
ATOM 2149 O O . ARG A 1 272 ? 7.446 -51.282 -15.586 1.00 49.00 272 ARG A O 1
ATOM 2156 N N . GLN A 1 273 ? 6.130 -51.785 -17.219 1.00 46.00 273 GLN A N 1
ATOM 2157 C CA . GLN A 1 273 ? 5.502 -52.482 -18.349 1.00 46.00 273 GLN A CA 1
ATOM 2158 C C . GLN A 1 273 ? 4.121 -51.818 -18.492 1.00 46.00 273 GLN A C 1
ATOM 2160 O O . GLN A 1 273 ? 3.514 -51.530 -17.468 1.00 46.00 273 GLN A O 1
ATOM 2165 N N . GLY A 1 274 ? 3.675 -51.485 -19.705 1.00 50.47 274 GLY A N 1
ATOM 2166 C CA . GLY A 1 274 ? 2.533 -52.178 -20.324 1.00 50.47 274 GLY A CA 1
ATOM 2167 C C . GLY A 1 274 ? 1.185 -51.581 -19.874 1.00 50.47 274 GLY A C 1
ATOM 2168 O O . GLY A 1 274 ? 1.034 -51.135 -18.753 1.00 50.47 274 GLY A O 1
ATOM 2169 N N . ASP A 1 275 ? 0.129 -51.528 -20.661 1.00 55.19 275 ASP A N 1
ATOM 2170 C CA . ASP A 1 275 ? -0.117 -52.057 -21.986 1.00 55.19 275 ASP A CA 1
ATOM 2171 C C . ASP A 1 275 ? -1.481 -51.474 -22.410 1.00 55.19 275 ASP A C 1
ATOM 2173 O O . ASP A 1 275 ? -2.403 -51.415 -21.598 1.00 55.19 275 ASP A O 1
ATOM 2177 N N . GLN A 1 276 ? -1.570 -51.077 -23.680 1.00 52.56 276 GLN A N 1
ATOM 2178 C CA . GLN A 1 276 ? -2.695 -51.312 -24.593 1.00 52.56 276 GLN A CA 1
ATOM 2179 C C . GLN A 1 276 ? -4.119 -50.815 -24.253 1.00 52.56 276 GLN A C 1
ATOM 2181 O O . GLN A 1 276 ? -4.779 -51.272 -23.322 1.00 52.56 276 GLN A O 1
ATOM 2186 N N . LYS A 1 277 ? -4.714 -50.058 -25.189 1.00 55.75 277 LYS A N 1
ATOM 2187 C CA . LYS A 1 277 ? -5.360 -50.606 -26.411 1.00 55.75 277 LYS A CA 1
ATOM 2188 C C . LYS A 1 277 ? -6.528 -49.719 -26.851 1.00 55.75 277 LYS A C 1
ATOM 2190 O O . LYS A 1 277 ? -7.474 -49.636 -26.089 1.00 55.75 277 LYS A O 1
ATOM 2195 N N . LYS A 1 278 ? -6.521 -49.283 -28.116 1.00 58.56 278 LYS A N 1
ATOM 2196 C CA . LYS A 1 278 ? -7.610 -49.430 -29.120 1.00 58.56 278 LYS A CA 1
ATOM 2197 C C . LYS A 1 278 ? -9.003 -48.864 -28.786 1.00 58.56 278 LYS A C 1
ATOM 2199 O O . LYS A 1 278 ? -9.503 -48.995 -27.685 1.00 58.56 278 LYS A O 1
ATOM 2204 N N . SER A 1 279 ? -9.752 -48.307 -29.721 1.00 49.62 279 SER A N 1
ATOM 2205 C CA . SER A 1 279 ? -9.773 -48.527 -31.170 1.00 49.62 279 SER A CA 1
ATOM 2206 C C . SER A 1 279 ? -10.571 -47.403 -31.820 1.00 49.62 279 SER A C 1
ATOM 2208 O O . SER A 1 279 ? -11.592 -46.999 -31.269 1.00 49.62 279 SER A O 1
ATOM 2210 N N . ASP A 1 280 ? -10.076 -46.946 -32.967 1.00 60.28 280 ASP A N 1
ATOM 2211 C CA . ASP A 1 280 ? -10.721 -47.071 -34.281 1.00 60.28 280 ASP A CA 1
ATOM 2212 C C . ASP A 1 280 ? -12.231 -46.771 -34.347 1.00 60.28 280 ASP A C 1
ATOM 2214 O O . ASP A 1 280 ? -13.048 -47.499 -33.788 1.00 60.28 280 ASP A O 1
ATOM 2218 N N . ASP A 1 281 ? -12.603 -45.720 -35.082 1.00 58.94 281 ASP A N 1
ATOM 2219 C CA . ASP A 1 281 ? -13.195 -45.878 -36.423 1.00 58.94 281 ASP A CA 1
ATOM 2220 C C . ASP A 1 281 ? -13.670 -44.515 -36.979 1.00 58.94 281 ASP A C 1
ATOM 2222 O O . ASP A 1 281 ? -14.692 -43.946 -36.589 1.00 58.94 281 ASP A O 1
ATOM 2226 N N . ASP A 1 282 ? -12.872 -44.018 -37.925 1.00 61.56 282 ASP A N 1
ATOM 2227 C CA . ASP A 1 282 ? -13.257 -43.269 -39.132 1.00 61.56 282 ASP A CA 1
ATOM 2228 C C . ASP A 1 282 ? -14.373 -44.030 -39.908 1.00 61.56 282 ASP A C 1
ATOM 2230 O O . ASP A 1 282 ? -14.471 -45.248 -39.731 1.00 61.56 282 ASP A O 1
ATOM 2234 N N . PRO A 1 283 ? -15.188 -43.423 -40.813 1.00 67.00 283 PRO A N 1
ATOM 2235 C CA . PRO A 1 283 ? -14.613 -42.911 -42.062 1.00 67.00 283 PRO A CA 1
ATOM 2236 C C . PRO A 1 283 ? -15.338 -41.785 -42.838 1.00 67.00 283 PRO A C 1
ATOM 2238 O O . PRO A 1 283 ? -16.559 -41.675 -42.897 1.00 67.00 283 PRO A O 1
ATOM 2241 N N . GLU A 1 284 ? -14.478 -41.067 -43.568 1.00 60.94 284 GLU A N 1
ATOM 2242 C CA . GLU A 1 284 ? -14.570 -40.700 -44.991 1.00 60.94 284 GLU A CA 1
ATOM 2243 C C . GLU A 1 284 ? -15.506 -39.587 -45.517 1.00 60.94 284 GLU A C 1
ATOM 2245 O O . GLU A 1 284 ? -16.705 -39.525 -45.264 1.00 60.94 284 GLU A O 1
ATOM 2250 N N . ASN A 1 285 ? -14.910 -38.894 -46.509 1.00 49.59 285 ASN A N 1
ATOM 2251 C CA . ASN A 1 285 ? -15.490 -38.429 -47.784 1.00 49.59 285 ASN A CA 1
ATOM 2252 C C . ASN A 1 285 ? -16.198 -37.048 -47.789 1.00 49.59 285 ASN A C 1
ATOM 2254 O O . ASN A 1 285 ? -16.982 -36.751 -46.905 1.00 49.59 285 ASN A O 1
ATOM 2258 N N . THR A 1 286 ? -16.032 -36.121 -48.749 1.00 56.16 286 THR A N 1
ATOM 2259 C CA . THR A 1 286 ? -15.470 -36.143 -50.116 1.00 56.16 286 THR A CA 1
ATOM 2260 C C . THR A 1 286 ? -15.200 -34.694 -50.593 1.00 56.16 286 THR A C 1
ATOM 2262 O O . THR A 1 286 ? -16.028 -33.811 -50.405 1.00 56.16 286 THR A O 1
ATOM 2265 N N . THR A 1 287 ? -14.029 -34.485 -51.197 1.00 66.19 287 THR A N 1
ATOM 2266 C CA . THR A 1 287 ? -13.643 -33.733 -52.421 1.00 66.19 287 THR A CA 1
ATOM 2267 C C . THR A 1 287 ? -14.492 -32.596 -53.050 1.00 66.19 287 THR A C 1
ATOM 2269 O O . THR A 1 287 ? -15.701 -32.717 -53.214 1.00 66.19 287 THR A O 1
ATOM 2272 N N . ALA A 1 288 ? -13.736 -31.655 -53.663 1.00 55.69 288 ALA A N 1
ATOM 2273 C CA . ALA A 1 288 ? -14.000 -30.843 -54.881 1.00 55.69 288 ALA A CA 1
ATOM 2274 C C . ALA A 1 288 ? -14.610 -29.437 -54.635 1.00 55.69 288 ALA A C 1
ATOM 2276 O O . ALA A 1 288 ? -15.560 -29.319 -53.876 1.00 55.69 288 ALA A O 1
ATOM 2277 N N . VAL A 1 289 ? -14.157 -28.306 -55.202 1.00 57.12 289 VAL A N 1
ATOM 2278 C CA . VAL A 1 289 ? -13.249 -27.917 -56.308 1.00 57.12 289 VAL A CA 1
ATOM 2279 C C . VAL A 1 289 ? -12.591 -26.588 -55.927 1.00 57.12 289 VAL A C 1
ATOM 2281 O O . VAL A 1 289 ? -13.297 -25.762 -55.305 1.00 57.12 289 VAL A O 1
#

Foldseek 3Di:
DDDDPPPPPPPPFDFDAQPVVRHGQWTQDPVRDTHGPDDPPDQDPLSVVLVVLVVQLVVLVVQLVVCVPPDPPPVSNVVSVVSNVVSVVVNVVSSVVSVVVPPPPPPDDDDDDDDDDDDDDDDDDDDDDDDDDDDDDDDDDDDDDDDDDDDDDADDDDDDDDDDDDPDDDDDDPPDDDDDCVPDDDPLCCDPVHPNPDDDPPDDDPPDPDPPPVPNPADPCLVCQWDDDDGDTDRHPNNVVVVVVVVVVVVVVVVVVVVPPPDDDDDDDDDDDYDDDDDDDDDDDDDDD

Organism: NCBI:txid1303443

Sequence (289 aa):
MERETGRSTSVSNQDRICKKCNRTMATTSPEGDLVPLMSRDSACDMCTPFEELYAVMQTKDEAFLALESRRFDHLPRYHAMEESKAAHKALDNFLLQTEMQITPKMTLHTHSNAPGSLLKENAVGFATNEGQEQLRPQSEEDNRQRTVLSSLCAIPVKRSRPTLDEQRRVSFDSGVVFYDKESGRPDEAFSRSSKDYVRGRNAPTEGYHFLDTSGLSTTATRFFGIKKHRKGWVETKEGKEMDAQWINEKTAERSVHSSSQDHTAGLGKDTRQGDQKKSDDDPENTTAV

Secondary structure (DSSP, 8-state):
---------------EE-TTT--EEEEE-TTS-EEE---GGG--TTHHHHHHHHHHHHHHHHHHHHTTTS-TT-HHHHHHHHHHHHHHHHHHHHHHHHHHTT---------------------------------------------------------PPPPPPTT---PPPTT-----TTTSPPHHHH-TTSTT-PPPTTSPPTT-----TT-SSS-HHHHSSEEEETTEEEE-HHHHHHHHHHHHHHHHHHHHHHTTS-S--------------------------